Protein 4ZQU (pdb70)

Organism: Yersinia pseudotuberculosis serotype O:3 (strain YPIII) (NCBI:txid502800)

B-factor: mean 41.02, std 11.74, range [19.2, 90.85]

CATH classification: 3.40.1350.110

Nearest PDB structures (foldseek):
  4zqu-assembly1_A  TM=1.008E+00  e=2.553E-27  Yersinia pseudotuberculosis YPIII
  4g6u-assembly3_A  TM=9.265E-01  e=1.311E-17  Escherichia coli O157:H7
  2ymb-assembly2_C  TM=8.068E-01  e=1.916E-01  Homo sapiens
  6vga-assembly1_A  TM=4.519E-01  e=5.142E-02  synthetic construct
  7ji4-assembly1_A  TM=6.111E-01  e=1.916E-01  Staphylococcus aureus subsp. aureus MRSA252

Sequence (298 aa):
MPWEDYVGKTLPVGSRLPPNFKTYDYFDRATGAVVSAKSLDTQTMAKLSNPNQVYSSIKKNIDVTAKFEKASLSGVTVNSSMITSKEVRLAVPVNTTKAQWTEINRAIEYGKNQGVKVTVTQVKDIVKSAWASSVKMNTDFICVDTYSGYRSNQLDPLGVQHLSSPDVSDLDLGEMVKDALSHSRFVLPAPRTDIWIHPEVTFDLDLYDSRRTVERYDEWVKKLMVHYGYKTKRALFKDMKSCDICCNHDAITISPTRHEKLEVWGGTGLKGSDNVILSVDSSPTEIGAGLRLALSRCK

Solvent-accessible surface area: 13926 Å² total; per-residue (Å²): 161,90,32,60,54,110,0,21,83,88,45,39,93,15,3,62,4,3,84,134,1,80,14,1,22,8,0,18,6,8,43,0,29,2,9,2,18,37,60,8,82,62,141,57,0,57,71,35,81,91,117,78,61,0,38,51,25,0,74,153,28,0,45,57,1,29,88,8,56,10,0,3,10,19,10,0,2,0,39,48,98,21,20,86,57,40,34,0,32,0,2,0,9,116,61,14,72,182,73,12,67,77,9,0,81,105,0,40,88,55,0,121,116,79,55,1,130,11,48,39,46,135,66,130,134,35,55,106,14,22,10,1,4,0,13,44,10,107,76,0,0,0,0,8,2,10,0,0,8,28,0,8,2,20,6,70,124,20,40,77,50,62,21,67,43,119,23,59,45,86,75,0,0,86,24,0,89,56,0,11,84,78,21,53,8,0,1,9,26,92,36,137,107,54,159,47,22,115,94,13,73,84,32,95,69,2,2,53,25,180,130,5,42,110,34,18,68,74,24,4,103,139,3,36,113,117,64,62,34,103,59,99,164,34,0,1,131,86,4,22,0,0,17,2,40,27,43,138,104,16,0,42,0,14,1,1,107,48,72,146,70,46,24,5,0,6,13,39,88,113,36,92,19,42,7,115,35,72,56,128,11,46,41,63,97,0,0,42,5,0,76,79,0,17,88,97,32,72

Structure (mmCIF, N/CA/C/O backbone):
data_4ZQU
#
_entry.id   4ZQU
#
_cell.length_a   63.510
_cell.length_b   68.310
_cell.length_c   71.419
_cell.angle_alpha   90.00
_cell.angle_beta   92.18
_cell.angle_gamma   90.00
#
_symmetry.space_group_name_H-M   'C 1 2 1'
#
loop_
_entity.id
_entity.type
_entity.pdbx_description
1 polymer 'CdiA-CT toxin, Conserved domain protein'
2 polymer 'CdiI toxin'
3 non-polymer 'CHLORIDE ION'
4 water water
#
loop_
_atom_site.group_PDB
_atom_site.id
_atom_site.type_symbol
_atom_site.label_atom_id
_atom_site.label_alt_id
_atom_site.label_comp_id
_atom_site.label_asym_id
_atom_site.labe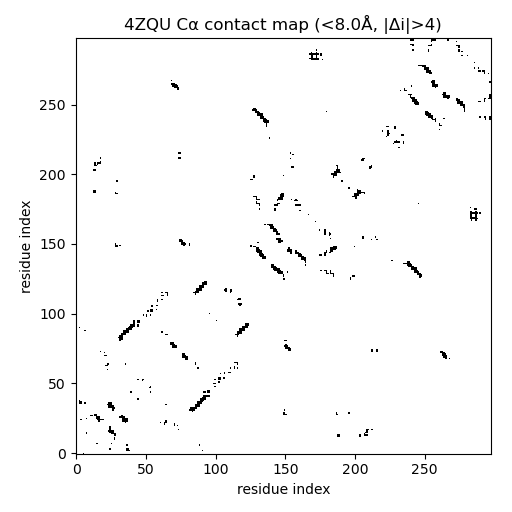l_entity_id
_atom_site.label_seq_id
_atom_site.pdbx_PDB_ins_code
_atom_site.Cartn_x
_atom_site.Cartn_y
_atom_site.Cartn_z
_atom_site.occupancy
_atom_site.B_iso_or_equiv
_atom_site.auth_seq_id
_atom_site.auth_comp_id
_atom_site.auth_asym_id
_atom_site.auth_atom_id
_atom_site.pdbx_PDB_model_num
ATOM 1 N N . MET A 1 1 ? -1.024 8.751 12.869 1.00 48.40 174 MET A N 1
ATOM 2 C CA . MET A 1 1 ? -1.505 9.751 13.814 1.00 47.61 174 MET A CA 1
ATOM 3 C C . MET A 1 1 ? -2.967 9.476 14.144 1.00 44.67 174 MET A C 1
ATOM 4 O O . MET A 1 1 ? -3.648 8.788 13.383 1.00 44.81 174 MET A O 1
ATOM 9 N N . PRO A 1 2 ? -3.449 9.991 15.291 1.00 42.17 175 PRO A N 1
ATOM 10 C CA . PRO A 1 2 ? -4.859 9.805 15.651 1.00 40.84 175 PRO A CA 1
ATOM 11 C C . PRO A 1 2 ? -5.799 10.306 14.557 1.00 37.36 175 PRO A C 1
ATOM 12 O O . PRO A 1 2 ? -5.456 11.245 13.838 1.00 37.30 175 PRO A O 1
ATOM 16 N N . TRP A 1 3 ? -6.960 9.672 14.429 1.00 35.13 176 TRP A N 1
ATOM 17 C CA . TRP A 1 3 ? -7.904 10.008 13.370 1.00 34.04 176 TRP A CA 1
ATOM 18 C C . TRP A 1 3 ? -8.316 11.474 13.419 1.00 33.17 176 TRP A C 1
ATOM 19 O O . TRP A 1 3 ? -8.383 12.138 12.387 1.00 31.67 176 TRP A O 1
ATOM 30 N N . GLU A 1 4 ? -8.575 11.974 14.623 1.00 36.27 177 GLU A N 1
ATOM 31 C CA . GLU A 1 4 ? -9.023 13.349 14.806 1.00 38.94 177 GLU A CA 1
ATOM 32 C C . GLU A 1 4 ? -7.980 14.338 14.297 1.00 35.75 177 GLU A C 1
ATOM 33 O O . GLU A 1 4 ? -8.322 15.371 13.724 1.00 35.25 177 GLU A O 1
ATOM 39 N N . ASP A 1 5 ? -6.709 14.008 14.498 1.00 34.87 178 ASP A N 1
ATOM 40 C CA . ASP A 1 5 ? -5.617 14.866 14.055 1.00 35.04 178 ASP A CA 1
ATOM 41 C C . ASP A 1 5 ? -5.406 14.762 12.550 1.00 32.42 178 ASP A C 1
ATOM 42 O O . ASP A 1 5 ? -5.099 15.754 11.885 1.00 31.72 178 ASP A O 1
ATOM 47 N N . TYR A 1 6 ? -5.574 13.554 12.023 1.00 32.75 179 TYR A N 1
ATOM 48 C CA . TYR A 1 6 ? -5.459 13.307 10.591 1.00 34.15 179 TYR A CA 1
ATOM 49 C C . TYR A 1 6 ? -6.505 14.097 9.808 1.00 35.15 179 TYR A C 1
ATOM 50 O O . TYR A 1 6 ? -6.227 14.617 8.725 1.00 36.06 179 TYR A O 1
ATOM 59 N N . VAL A 1 7 ? -7.710 14.178 10.362 1.00 34.40 180 VAL A N 1
ATOM 60 C CA . VAL A 1 7 ? -8.784 14.957 9.761 1.00 32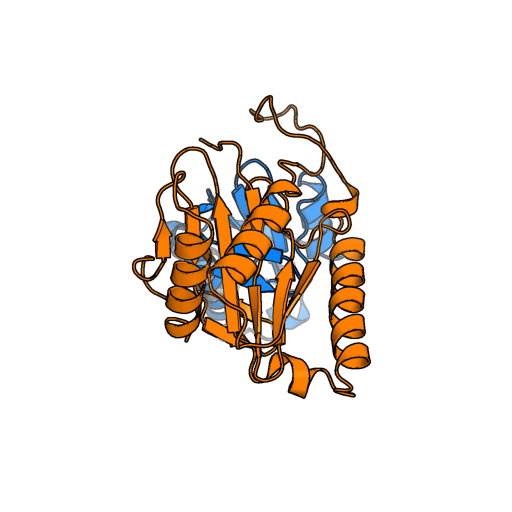.59 180 VAL A CA 1
ATOM 61 C C . VAL A 1 7 ? -8.375 16.426 9.643 1.00 32.34 180 VAL A C 1
ATOM 62 O O . VAL A 1 7 ? -8.725 17.104 8.679 1.00 32.73 180 VAL A O 1
ATOM 66 N N . GLY A 1 8 ? -7.607 16.906 10.614 1.00 33.68 181 GLY A N 1
ATOM 67 C CA . GLY A 1 8 ? -7.159 18.286 10.615 1.00 39.33 181 GLY A CA 1
ATOM 68 C C . GLY A 1 8 ? -6.134 18.637 9.553 1.00 42.96 181 GLY A C 1
ATOM 69 O O . GLY A 1 8 ? -5.968 19.807 9.209 1.00 44.33 181 GLY A O 1
ATOM 70 N N . LYS A 1 9 ? -5.446 17.625 9.033 1.00 44.34 182 LYS A N 1
ATOM 71 C CA . LYS A 1 9 ? -4.409 17.837 8.028 1.00 45.92 182 LYS A CA 1
ATOM 72 C C . LYS A 1 9 ? -4.988 18.346 6.709 1.00 47.59 182 LYS A C 1
ATOM 73 O O . LYS A 1 9 ? -4.311 19.044 5.955 1.00 49.17 182 LYS A O 1
ATOM 75 N N . THR A 1 10 ? -6.243 17.998 6.443 1.00 49.90 183 THR A N 1
ATOM 76 C CA . THR A 1 10 ? -6.908 18.371 5.197 1.00 55.87 183 THR A CA 1
ATOM 77 C C . THR A 1 10 ? -7.765 19.626 5.367 1.00 49.57 183 THR A C 1
ATOM 78 O O . THR A 1 10 ? -8.491 20.021 4.455 1.00 50.14 183 THR A O 1
ATOM 82 N N . LEU A 1 11 ? -7.669 20.250 6.536 1.00 47.21 184 LEU A N 1
ATOM 83 C CA . LEU A 1 11 ? -8.494 21.407 6.864 1.00 40.19 184 LEU A CA 1
ATOM 84 C C . LEU A 1 11 ? -7.642 22.641 7.161 1.00 37.47 184 LEU A C 1
ATOM 85 O O . LEU A 1 11 ? -6.499 22.513 7.604 1.00 36.82 184 LEU A O 1
ATOM 90 N N . PRO A 1 12 ? -8.197 23.843 6.910 1.00 34.66 185 PRO A N 1
ATOM 91 C CA . PRO A 1 12 ? -7.494 25.107 7.167 1.00 34.51 185 PRO A CA 1
ATOM 92 C C . PRO A 1 12 ? -7.065 25.257 8.627 1.00 34.88 185 PRO A C 1
ATOM 93 O O . PRO A 1 12 ? -7.711 24.695 9.512 1.00 35.52 185 PRO A O 1
ATOM 97 N N . VAL A 1 13 ? -5.989 26.000 8.872 1.00 34.57 186 VAL A N 1
ATOM 98 C CA . VAL A 1 13 ? -5.478 26.173 10.228 1.00 34.38 186 VAL A CA 1
ATOM 99 C C . VAL A 1 13 ? -6.458 26.962 11.088 1.00 32.88 186 VAL A C 1
ATOM 100 O O . VAL A 1 13 ? -7.184 27.824 10.591 1.00 33.31 186 VAL A O 1
ATOM 104 N N . GLY A 1 14 ? -6.480 26.649 12.380 1.00 31.55 187 GLY A N 1
ATOM 105 C CA . GLY A 1 14 ? -7.371 27.311 13.315 1.00 30.42 187 GLY A CA 1
ATOM 106 C C . GLY A 1 14 ? -8.757 26.698 13.349 1.00 29.55 187 GLY A C 1
ATOM 107 O O . GLY A 1 14 ? -9.646 27.202 14.034 1.00 30.79 187 GLY A O 1
ATOM 108 N N . SER A 1 15 ? -8.940 25.605 12.615 1.00 28.70 188 SER A N 1
ATOM 109 C CA . SER A 1 15 ? -10.241 24.951 12.526 1.00 30.15 188 SER A CA 1
ATOM 110 C C . SER A 1 15 ? -10.548 24.087 13.741 1.00 32.27 188 SER A C 1
ATOM 111 O O . SER A 1 15 ? -11.712 23.908 14.097 1.00 33.87 188 SER A O 1
ATOM 114 N N . ARG A 1 16 ? -9.507 23.551 14.370 1.00 33.73 189 ARG A N 1
ATOM 115 C CA . ARG A 1 16 ? -9.684 22.644 15.501 1.00 33.63 189 ARG A CA 1
ATOM 116 C C . ARG A 1 16 ? -10.376 23.303 16.687 1.00 32.71 189 ARG A C 1
ATOM 117 O O . ARG A 1 16 ? -9.900 24.301 17.231 1.00 25.60 189 ARG A O 1
ATOM 125 N N . LEU A 1 17 ? -11.507 22.726 17.078 1.00 32.90 190 LEU A N 1
ATOM 126 C CA . LEU A 1 17 ? -12.239 23.165 18.254 1.00 33.34 190 LEU A CA 1
ATOM 127 C C . LEU A 1 17 ? -11.648 22.534 19.507 1.00 37.94 190 LEU A C 1
ATOM 128 O O . LEU A 1 17 ? -11.059 21.454 19.437 1.00 39.02 190 LEU A O 1
ATOM 133 N N . PRO A 1 18 ? -11.796 23.208 20.660 1.00 42.17 191 PRO A N 1
ATOM 134 C CA . PRO A 1 18 ? -11.315 22.642 21.924 1.00 41.95 191 PRO A CA 1
ATOM 135 C C . PRO A 1 18 ? -12.013 21.321 22.226 1.00 43.10 191 PRO A C 1
ATOM 136 O O . PRO A 1 18 ? -13.164 21.145 21.824 1.00 45.35 191 PRO A O 1
ATOM 140 N N . PRO A 1 19 ? -11.321 20.403 22.918 1.00 41.92 192 PRO A N 1
ATOM 141 C CA . PRO A 1 19 ? -11.793 19.036 23.157 1.00 44.45 192 PRO A CA 1
ATOM 142 C C . PRO A 1 19 ? -13.232 18.953 23.660 1.00 48.70 192 PRO A C 1
ATOM 143 O O . PRO A 1 19 ? -13.689 19.827 24.400 1.00 48.76 192 PRO A O 1
ATOM 147 N N . ASN A 1 20 ? -13.930 17.907 23.227 1.00 51.81 193 ASN A N 1
ATOM 148 C CA . ASN A 1 20 ? -15.287 17.613 23.670 1.00 53.99 193 ASN A CA 1
ATOM 149 C C . ASN A 1 20 ? -16.281 18.737 23.382 1.00 55.85 193 ASN A C 1
ATOM 150 O O . ASN A 1 20 ? -17.204 18.976 24.164 1.00 56.72 193 ASN A O 1
ATOM 155 N N . PHE A 1 21 ? -16.098 19.421 22.257 1.00 49.18 194 PHE A N 1
ATOM 156 C CA . PHE A 1 21 ? -17.037 20.466 21.867 1.00 52.57 194 PHE A CA 1
ATOM 157 C C . PHE A 1 21 ? -18.275 19.829 21.248 1.00 56.85 194 PHE A C 1
ATOM 158 O O . PHE A 1 21 ? -18.468 19.884 20.029 1.00 59.06 194 PHE A O 1
ATOM 166 N N . LYS A 1 22 ? -19.113 19.242 22.099 1.00 58.02 195 LYS A N 1
ATOM 167 C CA . LYS A 1 22 ? -20.215 18.400 21.650 1.00 58.75 195 LYS A CA 1
ATOM 168 C C . LYS A 1 22 ? -19.677 17.312 20.726 1.00 56.90 195 LYS A C 1
ATOM 169 O O . LYS A 1 22 ? -18.837 16.499 21.120 1.00 55.77 195 LYS A O 1
ATOM 175 N N . THR A 1 23 ? -20.150 17.323 19.487 1.00 55.93 196 THR A N 1
ATOM 176 C CA . THR A 1 23 ? -19.740 16.339 18.499 1.00 54.48 196 THR A CA 1
ATOM 177 C C . THR A 1 23 ? -18.801 16.957 17.462 1.00 47.39 196 THR A C 1
ATOM 178 O O . THR A 1 23 ? -18.157 16.243 16.696 1.00 46.02 196 THR A O 1
ATOM 182 N N . TYR A 1 24 ? -18.718 18.284 17.451 1.00 42.12 197 TYR A N 1
ATOM 183 C CA . TYR A 1 24 ? -17.914 18.993 16.460 1.00 36.88 197 TYR A CA 1
ATOM 184 C C . TYR A 1 24 ? -16.446 19.062 16.865 1.00 34.65 197 TYR A C 1
ATOM 185 O O . TYR A 1 24 ? -16.112 19.531 17.954 1.00 35.46 197 TYR A O 1
ATOM 194 N N . ASP A 1 25 ? -15.574 18.596 15.978 1.00 31.64 198 ASP A N 1
ATOM 195 C CA . ASP A 1 25 ? -14.142 18.585 16.246 1.00 29.53 198 ASP A CA 1
ATOM 196 C C . ASP A 1 25 ? -13.441 19.708 15.492 1.00 28.19 198 ASP A C 1
ATOM 197 O O . ASP A 1 25 ? -12.475 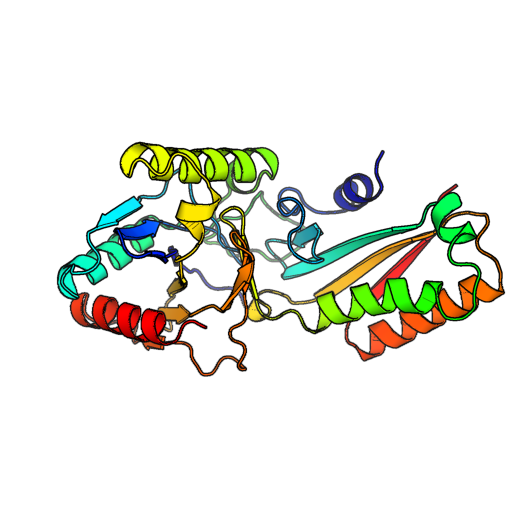20.290 15.982 1.00 27.66 198 ASP A O 1
ATOM 202 N N . TYR A 1 26 ? -13.942 20.014 14.300 1.00 28.62 199 TYR A N 1
ATOM 203 C CA . TYR A 1 26 ? -13.378 21.083 13.485 1.00 28.42 199 TYR A CA 1
ATOM 204 C C . TYR A 1 26 ? -14.439 22.071 13.030 1.00 28.57 199 TYR A C 1
ATOM 205 O O . TYR A 1 26 ? -15.599 21.712 12.832 1.00 30.16 199 TYR A O 1
ATOM 214 N N . PHE A 1 27 ? -14.026 23.321 12.860 1.00 25.97 200 PHE A N 1
ATOM 215 C CA . PHE A 1 27 ? -14.915 24.366 12.386 1.00 27.81 200 PHE A CA 1
ATOM 216 C C . PHE A 1 27 ? -14.161 25.296 11.451 1.00 30.22 200 PHE A C 1
ATOM 217 O O . PHE A 1 27 ? -13.224 25.972 11.871 1.00 32.55 200 PHE A O 1
ATOM 225 N N . ASP A 1 28 ? -14.552 25.315 10.181 1.00 30.54 201 ASP A N 1
ATOM 226 C CA . ASP A 1 28 ? -13.973 26.262 9.235 1.00 29.63 201 ASP A CA 1
ATOM 227 C C . ASP A 1 28 ? -14.429 27.659 9.632 1.00 26.93 201 ASP A C 1
ATOM 228 O O . ASP A 1 28 ? -15.582 28.026 9.426 1.00 28.55 201 ASP A O 1
ATOM 233 N N . ARG A 1 29 ? -13.515 28.434 10.205 1.00 26.71 202 ARG A N 1
ATOM 234 C CA . ARG A 1 29 ? -13.865 29.713 10.809 1.00 27.06 202 ARG A CA 1
ATOM 235 C C . ARG A 1 29 ? -14.323 30.743 9.786 1.00 27.34 202 ARG A C 1
ATOM 236 O O . ARG A 1 29 ? -14.885 31.774 10.152 1.00 29.66 202 ARG A O 1
ATOM 244 N N . ALA A 1 30 ? -14.089 30.465 8.508 1.00 26.46 203 ALA A N 1
ATOM 245 C CA . ALA A 1 30 ? -14.469 31.397 7.453 1.00 26.84 203 ALA A CA 1
ATOM 246 C C . ALA A 1 30 ? -15.732 30.963 6.703 1.00 28.33 203 ALA A C 1
ATOM 247 O O . ALA A 1 30 ? -16.612 31.784 6.444 1.00 29.85 203 ALA A O 1
ATOM 249 N N . THR A 1 31 ? -15.828 29.682 6.356 1.00 28.63 204 THR A N 1
ATOM 250 C CA . THR A 1 31 ? -16.949 29.206 5.544 1.00 28.50 204 THR A CA 1
ATOM 251 C C . THR A 1 31 ? -18.122 28.686 6.376 1.00 28.66 204 THR A C 1
ATOM 252 O O . THR A 1 31 ? -19.268 28.737 5.931 1.00 32.13 204 THR A O 1
ATOM 256 N N . GLY A 1 32 ? -17.842 28.178 7.570 1.00 25.02 205 GLY A N 1
ATOM 257 C CA . GLY A 1 32 ? -18.897 27.714 8.452 1.00 24.90 205 GLY A CA 1
ATOM 258 C C . GLY A 1 32 ? -19.164 26.226 8.357 1.00 25.20 205 GLY A C 1
ATOM 259 O O . GLY A 1 32 ? -20.134 25.721 8.920 1.00 25.80 205 GLY A O 1
ATOM 260 N N . ALA A 1 33 ? -18.302 25.522 7.633 1.00 25.63 206 ALA A N 1
ATOM 261 C CA . ALA A 1 33 ? -18.400 24.075 7.524 1.00 27.34 206 ALA A CA 1
ATOM 262 C C . ALA A 1 33 ? -17.924 23.415 8.811 1.00 29.54 206 ALA A C 1
ATOM 263 O O . ALA A 1 33 ? -16.791 23.635 9.236 1.00 29.42 206 ALA A O 1
ATOM 265 N N . VAL A 1 34 ? -18.783 22.617 9.440 1.00 32.42 207 VAL A N 1
ATOM 266 C CA . VAL A 1 34 ? -18.371 21.882 10.633 1.00 32.26 207 VAL A CA 1
ATOM 267 C C . VAL A 1 34 ? -18.047 20.434 10.289 1.00 32.75 207 VAL A C 1
ATOM 268 O O . VAL A 1 34 ? -18.665 19.836 9.408 1.00 34.39 207 VAL A O 1
ATOM 272 N N . VAL A 1 35 ? -17.062 19.881 10.985 1.00 31.60 208 VAL A N 1
ATOM 273 C CA . VAL A 1 35 ? -16.661 18.502 10.770 1.00 32.48 208 VAL A CA 1
ATOM 274 C C . VAL A 1 35 ? -16.611 17.741 12.087 1.00 32.16 208 VAL A C 1
ATOM 275 O O . VAL A 1 35 ? -16.006 18.197 13.058 1.00 30.40 208 VAL A O 1
ATOM 279 N N . SER A 1 36 ? -17.260 16.583 12.119 1.00 33.31 209 SER A N 1
ATOM 280 C CA . SER A 1 36 ? -17.159 15.687 13.262 1.00 32.38 209 SER A CA 1
ATOM 281 C C . SER A 1 36 ? -16.330 14.462 12.898 1.00 31.91 209 SER A C 1
ATOM 282 O O . SER A 1 36 ? -16.699 13.697 12.006 1.00 32.33 209 SER A O 1
ATOM 285 N N . ALA A 1 37 ? -15.207 14.288 13.590 1.00 29.67 210 ALA A N 1
ATOM 286 C CA . ALA A 1 37 ? -14.300 13.176 13.333 1.00 29.42 210 ALA A CA 1
ATOM 287 C C . ALA A 1 37 ? -14.628 11.985 14.221 1.00 33.02 210 ALA A C 1
ATOM 288 O O . ALA A 1 37 ? -14.322 11.985 15.413 1.00 37.24 210 ALA A O 1
ATOM 290 N N . LYS A 1 38 ? -15.253 10.972 13.632 1.00 32.83 211 LYS A N 1
ATOM 291 C CA . LYS A 1 38 ? -15.583 9.750 14.353 1.00 34.83 211 LYS A CA 1
ATOM 292 C C . LYS A 1 38 ? -14.730 8.596 13.842 1.00 33.66 211 LYS A C 1
ATOM 293 O O . LYS A 1 38 ? -14.484 8.480 12.643 1.00 33.66 211 LYS A O 1
ATOM 299 N N . SER A 1 39 ? -14.276 7.744 14.753 1.00 34.07 212 SER A N 1
ATOM 300 C CA . SER A 1 39 ? -13.427 6.621 14.377 1.00 34.49 212 SER A CA 1
ATOM 301 C C . SER A 1 39 ? -13.860 5.326 15.047 1.00 36.25 212 SER A C 1
ATOM 302 O O . SER A 1 39 ? -14.217 5.307 16.223 1.00 38.09 212 SER A O 1
ATOM 305 N N . LEU A 1 40 ? -13.824 4.242 14.285 1.00 39.14 213 LEU A N 1
ATOM 306 C CA . LEU A 1 40 ? -14.089 2.914 14.818 1.00 39.02 213 LEU A CA 1
ATOM 307 C C . LEU A 1 40 ? -12.874 2.029 14.600 1.00 39.54 213 LEU A C 1
ATOM 308 O O . LEU A 1 40 ? -12.491 1.779 13.462 1.00 38.95 213 LEU A O 1
ATOM 313 N N . ASP A 1 41 ? -12.252 1.567 15.680 1.00 41.71 214 ASP A N 1
ATOM 314 C CA . ASP A 1 41 ? -11.102 0.684 15.533 1.00 44.29 214 ASP A CA 1
ATOM 315 C C . ASP A 1 41 ? -11.557 -0.770 15.422 1.00 44.44 214 ASP A C 1
ATOM 316 O O . ASP A 1 41 ? -12.752 -1.062 15.499 1.00 41.21 214 ASP A O 1
ATOM 321 N N . THR A 1 42 ? -10.597 -1.671 15.236 1.00 46.53 215 THR A N 1
ATOM 322 C CA . THR A 1 42 ? -10.889 -3.082 15.003 1.00 48.40 215 THR A CA 1
ATOM 323 C C . THR A 1 42 ? -11.603 -3.728 16.186 1.00 49.23 215 THR A C 1
ATOM 324 O O . THR A 1 42 ? -12.476 -4.577 16.006 1.00 49.57 215 THR A O 1
ATOM 328 N N . GLN A 1 43 ? -11.229 -3.318 17.393 1.00 49.42 216 GLN A N 1
ATOM 329 C CA . GLN A 1 43 ? -11.802 -3.893 18.602 1.00 50.32 216 GLN A CA 1
ATOM 330 C C . GLN A 1 43 ? -13.247 -3.456 18.811 1.00 47.48 216 GLN A C 1
ATOM 331 O O . GLN A 1 43 ? -14.112 -4.279 19.117 1.00 46.47 216 GLN A O 1
ATOM 337 N N . THR A 1 44 ? -13.500 -2.160 18.645 1.00 45.28 217 THR A N 1
ATOM 338 C CA . THR A 1 44 ? -14.841 -1.608 18.813 1.00 43.01 217 THR A CA 1
ATOM 339 C C . THR A 1 44 ? -15.774 -2.098 17.707 1.00 40.36 217 THR A C 1
ATOM 340 O O . THR A 1 44 ? -16.957 -2.352 17.944 1.00 38.79 217 THR A O 1
ATOM 344 N N . MET A 1 45 ? -15.233 -2.233 16.500 1.00 39.51 218 MET A N 1
ATOM 345 C CA . MET A 1 45 ? -15.995 -2.758 15.373 1.00 39.40 218 MET A CA 1
ATOM 346 C C . MET A 1 45 ? -16.370 -4.216 15.619 1.00 40.40 218 MET A C 1
ATOM 347 O O . MET A 1 45 ? -17.464 -4.658 15.268 1.00 39.11 218 MET A O 1
ATOM 352 N N . ALA A 1 46 ? -15.454 -4.958 16.233 1.00 43.06 219 ALA A N 1
ATOM 353 C CA . ALA A 1 46 ? -15.710 -6.342 16.600 1.00 44.54 219 ALA A CA 1
ATOM 354 C C . ALA A 1 46 ? -16.725 -6.423 17.736 1.00 48.86 219 ALA A C 1
ATOM 355 O O . ALA A 1 46 ? -17.545 -7.341 17.782 1.00 52.82 219 ALA A O 1
ATOM 357 N N . LYS A 1 47 ? -16.665 -5.457 18.648 1.00 48.35 220 LYS A N 1
ATOM 358 C CA . LYS A 1 47 ? -17.543 -5.443 19.814 1.00 49.13 220 LYS A CA 1
ATOM 359 C C . LYS A 1 47 ? -18.998 -5.183 19.425 1.00 48.28 220 LYS A C 1
ATOM 360 O O . LYS A 1 47 ? -19.914 -5.802 19.968 1.00 49.76 220 LYS A O 1
ATOM 362 N N . LEU A 1 48 ? -19.204 -4.267 18.484 1.00 45.66 221 LEU A N 1
ATOM 363 C CA . LEU A 1 48 ? -20.543 -3.955 17.995 1.00 43.31 221 LEU A CA 1
ATOM 364 C C . LEU A 1 48 ? -20.972 -4.952 16.923 1.00 43.79 221 LEU A C 1
ATOM 365 O O . LEU A 1 48 ? -21.256 -4.576 15.786 1.00 41.82 221 LEU A O 1
ATOM 370 N N . SER A 1 49 ? -21.023 -6.225 17.302 1.00 46.37 222 SER A N 1
ATOM 371 C CA . SER A 1 49 ? -21.283 -7.303 16.356 1.00 46.98 222 SER A CA 1
ATOM 372 C C . SER A 1 49 ? -22.773 -7.532 16.139 1.00 46.33 222 SER A C 1
ATOM 373 O O . SER A 1 49 ? -23.188 -7.984 15.071 1.00 45.08 222 SER A O 1
ATOM 376 N N . ASN A 1 50 ? -23.572 -7.232 17.156 1.00 46.43 223 ASN A N 1
ATOM 377 C CA . ASN A 1 50 ? -25.014 -7.399 17.049 1.00 46.56 223 ASN A CA 1
ATOM 378 C C . ASN A 1 50 ? -25.589 -6.442 16.022 1.00 42.52 223 ASN A C 1
ATOM 379 O O . ASN A 1 50 ? -25.053 -5.354 15.824 1.00 42.47 223 ASN A O 1
ATOM 384 N N . PRO A 1 51 ? -26.670 -6.858 15.344 1.00 40.54 224 PRO A N 1
ATOM 385 C CA . PRO A 1 51 ? -27.344 -6.015 14.353 1.00 38.19 224 PRO A CA 1
ATOM 386 C C . PRO A 1 51 ? -27.749 -4.659 14.921 1.00 37.51 224 PRO A C 1
ATOM 387 O O . PRO A 1 51 ? -28.063 -4.566 16.109 1.00 40.49 224 PRO A O 1
ATOM 391 N N . ASN A 1 52 ? -27.702 -3.633 14.075 1.00 34.55 225 ASN A N 1
ATOM 392 C CA . ASN A 1 52 ? -28.098 -2.265 14.416 1.00 35.93 225 ASN A CA 1
ATOM 393 C C . ASN A 1 52 ? -27.153 -1.559 15.397 1.00 37.20 225 ASN A C 1
ATOM 394 O O . ASN A 1 52 ? -27.339 -0.381 15.688 1.00 36.91 225 ASN A O 1
ATOM 399 N N . GLN A 1 53 ? -26.141 -2.264 15.894 1.00 32.13 226 GLN A N 1
ATOM 400 C CA . GLN A 1 53 ? -25.219 -1.681 16.871 1.00 33.02 226 GLN A CA 1
ATOM 401 C C . GLN A 1 53 ? -24.292 -0.651 16.242 1.00 31.48 226 GLN A C 1
ATOM 402 O O . GLN A 1 53 ? -24.000 0.385 16.839 1.00 31.32 226 GLN A O 1
ATOM 408 N N . VAL A 1 54 ? -23.818 -0.951 15.040 1.00 30.26 227 VAL A N 1
ATOM 409 C CA . VAL A 1 54 ? -22.984 -0.020 14.299 1.00 30.93 227 VAL A CA 1
ATOM 410 C C . VAL A 1 54 ? -23.815 1.170 13.838 1.00 32.57 227 VAL A C 1
ATOM 411 O O . VAL A 1 54 ? -23.407 2.322 13.995 1.00 33.75 227 VAL A O 1
ATOM 415 N N . TYR A 1 55 ? -24.986 0.882 13.279 1.00 34.04 228 TYR A N 1
ATOM 416 C CA . TYR A 1 55 ? -25.907 1.922 12.829 1.00 34.93 228 TYR A CA 1
ATOM 417 C C . TYR A 1 55 ? -26.263 2.882 13.960 1.00 36.00 228 TYR A C 1
ATOM 418 O O . TYR A 1 55 ? -26.296 4.095 13.760 1.00 37.53 228 TYR A O 1
ATOM 427 N N . SER A 1 56 ? -26.521 2.334 15.145 1.00 35.85 229 SER A N 1
ATOM 428 C CA . SER A 1 56 ? -26.862 3.138 16.316 1.00 37.29 229 SER A CA 1
ATOM 429 C C . SER A 1 56 ? -25.762 4.123 16.685 1.00 36.98 229 SER A C 1
ATOM 430 O O . SER A 1 56 ? -26.020 5.312 16.854 1.00 40.44 229 SER A O 1
ATOM 433 N N . SER A 1 57 ? -24.540 3.617 16.816 1.00 36.11 230 SER A N 1
ATOM 434 C CA . SER A 1 57 ? -23.400 4.442 17.205 1.00 37.51 230 SER A CA 1
ATOM 435 C C . SER A 1 57 ? -23.233 5.643 16.285 1.00 38.65 230 SER A C 1
ATOM 436 O O . SER A 1 57 ? -22.997 6.761 16.743 1.00 40.71 230 SER A O 1
ATOM 439 N N . ILE A 1 58 ? -23.363 5.402 14.986 1.00 37.89 231 ILE A N 1
ATOM 440 C CA . ILE A 1 58 ? -23.227 6.459 13.991 1.00 35.78 231 ILE A CA 1
ATOM 441 C C . ILE A 1 58 ? -24.434 7.387 14.007 1.00 34.77 231 ILE A C 1
ATOM 442 O O . ILE A 1 58 ? -24.286 8.608 14.008 1.00 36.86 231 ILE A O 1
ATOM 447 N N . LYS A 1 59 ? -25.626 6.800 14.019 1.00 33.62 232 LYS A N 1
ATOM 448 C CA . LYS A 1 59 ? -26.860 7.570 14.094 1.00 34.13 232 LYS A CA 1
ATOM 449 C C . LYS A 1 59 ? -26.874 8.457 15.332 1.00 37.21 232 LYS A C 1
ATOM 450 O O . LYS A 1 59 ? -27.386 9.576 15.304 1.00 38.72 232 LYS A O 1
ATOM 456 N N . LYS A 1 60 ? -26.307 7.944 16.418 1.00 38.41 233 LYS A N 1
ATOM 457 C CA . LYS A 1 60 ? -26.228 8.687 17.664 1.00 42.16 233 LYS A CA 1
ATOM 458 C C . LYS A 1 60 ? -25.410 9.954 17.453 1.00 43.16 233 LYS A C 1
ATOM 459 O O . LYS A 1 60 ? -25.742 11.015 17.978 1.00 46.38 233 LYS A O 1
ATOM 465 N N . ASN A 1 61 ? -24.346 9.840 16.665 1.00 41.17 234 ASN A N 1
ATOM 466 C CA . ASN A 1 61 ? -23.520 10.993 16.340 1.00 40.95 234 ASN A CA 1
ATOM 467 C C . ASN A 1 61 ? -24.229 11.933 15.375 1.00 40.31 234 ASN A C 1
ATOM 468 O O . ASN A 1 61 ? -24.227 13.145 15.573 1.00 42.99 234 ASN A O 1
ATOM 473 N N . ILE A 1 62 ? -24.831 11.364 14.333 1.00 38.75 235 ILE A N 1
ATOM 474 C CA . ILE A 1 62 ? -25.542 12.137 13.316 1.00 37.43 235 ILE A CA 1
ATOM 475 C C . ILE A 1 62 ? -26.610 13.045 13.915 1.00 39.71 235 ILE A C 1
ATOM 476 O O . ILE A 1 62 ? -26.711 14.218 13.557 1.00 42.80 235 ILE A O 1
ATOM 481 N N . ASP A 1 63 ? -27.402 12.500 14.832 1.00 39.51 236 ASP A N 1
ATOM 482 C CA . ASP A 1 63 ? -28.480 13.259 15.455 1.00 41.06 236 ASP A CA 1
ATOM 483 C C . ASP A 1 63 ? -27.950 14.486 16.190 1.00 42.02 236 ASP A C 1
ATOM 484 O O . ASP A 1 63 ? -28.553 15.554 16.131 1.00 43.95 236 ASP A O 1
ATOM 489 N N . VAL A 1 64 ? -26.817 14.329 16.868 1.00 41.00 237 VAL A N 1
ATOM 490 C CA . VAL A 1 64 ? -26.216 15.422 17.625 1.00 41.40 237 VAL A CA 1
ATOM 491 C C . VAL A 1 64 ? -25.714 16.527 16.699 1.00 40.75 237 VAL A C 1
ATOM 492 O O . VAL A 1 64 ? -25.896 17.713 16.976 1.00 42.56 237 VAL A O 1
ATOM 496 N N . THR A 1 65 ? -25.084 16.131 15.599 1.00 37.76 238 THR A N 1
ATOM 497 C CA . THR A 1 65 ? -24.601 17.089 14.615 1.00 37.21 238 THR A CA 1
ATOM 498 C C . THR A 1 65 ? -25.762 17.872 14.016 1.00 36.85 238 THR A C 1
ATOM 499 O O . THR A 1 65 ? -25.666 19.079 13.801 1.00 37.56 238 THR A O 1
ATOM 503 N N . ALA A 1 66 ? -26.863 17.172 13.761 1.00 36.60 239 ALA A N 1
ATOM 504 C CA . ALA A 1 66 ? -28.014 17.750 13.072 1.00 37.62 239 ALA A CA 1
ATOM 505 C C . ALA A 1 66 ? -28.896 18.579 14.001 1.00 39.95 239 ALA A C 1
ATOM 506 O O . ALA A 1 66 ? -29.391 19.635 13.614 1.00 38.96 239 ALA A O 1
ATOM 508 N N . LYS A 1 67 ? -29.091 18.094 15.224 1.00 42.01 240 LYS A N 1
ATOM 509 C CA . LYS A 1 67 ? -29.938 18.777 16.198 1.00 44.48 240 LYS A CA 1
ATOM 510 C C . LYS A 1 67 ? -29.167 19.832 16.983 1.00 45.91 240 LYS A C 1
ATOM 511 O O . LYS A 1 67 ? -29.641 20.322 18.008 1.00 49.06 240 LYS A O 1
ATOM 513 N N . PHE A 1 68 ? -27.979 20.178 16.503 1.00 45.31 241 PHE A N 1
ATOM 514 C CA . PHE A 1 68 ? -27.153 21.175 17.167 1.00 45.52 241 PHE A CA 1
ATOM 515 C C . PHE A 1 68 ? -27.731 22.579 17.002 1.00 45.50 241 PHE A C 1
ATOM 516 O O . PHE A 1 68 ? -27.945 23.046 15.881 1.00 45.04 241 PHE A O 1
ATOM 524 N N . GLU A 1 69 ? -27.974 23.248 18.125 1.00 45.31 242 GLU A N 1
ATOM 525 C CA . GLU A 1 69 ? -28.457 24.624 18.112 1.00 45.16 242 GLU A CA 1
ATOM 526 C C . GLU A 1 69 ? -27.356 25.594 18.528 1.00 43.48 242 GLU A C 1
ATOM 527 O O . GLU A 1 69 ? -27.081 26.575 17.835 1.00 43.10 242 GLU A O 1
ATOM 533 N N . LYS A 1 70 ? -26.728 25.310 19.663 1.00 42.34 243 LYS A N 1
ATOM 534 C CA . LYS A 1 70 ? -25.703 26.185 20.214 1.00 40.02 243 LYS A CA 1
ATOM 535 C C . LYS A 1 70 ? -24.887 25.462 21.279 1.00 39.75 243 LYS A C 1
ATOM 536 O O . LYS A 1 70 ? -25.428 24.677 22.057 1.00 41.09 243 LYS A O 1
ATOM 542 N N . ALA A 1 71 ? -23.581 25.714 21.293 1.00 38.71 244 ALA A N 1
ATOM 543 C CA . ALA A 1 71 ? -22.702 25.197 22.338 1.00 37.48 244 ALA A CA 1
ATOM 544 C C . ALA A 1 71 ? -21.682 26.254 22.734 1.00 37.12 244 ALA A C 1
ATOM 545 O O . ALA A 1 71 ? -21.060 26.879 21.877 1.00 37.10 244 ALA A O 1
ATOM 547 N N . SER A 1 72 ? -21.522 26.453 24.037 1.00 37.57 245 SER A N 1
ATOM 548 C CA . SER A 1 72 ? -20.568 27.422 24.561 1.00 36.60 245 SER A CA 1
ATOM 549 C C . SER A 1 72 ? -19.774 26.798 25.699 1.00 37.39 245 SER A C 1
ATOM 550 O O . SER A 1 72 ? -20.319 26.517 26.768 1.00 37.75 245 SER A O 1
ATOM 553 N N . LEU A 1 73 ? -18.486 26.579 25.460 1.00 36.49 246 LEU A N 1
ATOM 554 C CA . LEU A 1 73 ? -17.638 25.889 26.423 1.00 36.12 246 LEU A CA 1
ATOM 555 C C . LEU A 1 73 ? -16.164 26.170 26.148 1.00 35.33 246 LEU A C 1
ATOM 556 O O . LEU A 1 73 ? -15.785 26.444 25.011 1.00 36.47 246 LEU A O 1
ATOM 561 N N . SER A 1 74 ? -15.345 26.102 27.197 1.00 35.20 247 SER A N 1
ATOM 562 C CA . SER A 1 74 ? -13.905 26.370 27.112 1.00 32.35 247 SER A CA 1
ATOM 563 C C . SER A 1 74 ? -13.602 27.757 26.552 1.00 29.92 247 SER A C 1
ATOM 564 O O . SER A 1 74 ? -12.556 27.967 25.940 1.00 29.32 247 SER A O 1
ATOM 567 N N . GLY A 1 75 ? -14.521 28.696 26.761 1.00 29.89 248 GLY A N 1
ATOM 568 C CA . GLY A 1 75 ? -14.347 30.061 26.295 1.00 26.40 248 GLY A CA 1
ATOM 569 C C . GLY A 1 75 ? -14.662 30.266 24.823 1.00 25.73 248 GLY A C 1
ATOM 570 O O . GLY A 1 75 ? -14.305 31.292 24.249 1.00 25.47 248 GLY A O 1
ATOM 571 N N . VAL A 1 76 ? -15.333 29.294 24.210 1.00 27.79 249 VAL A N 1
ATOM 572 C CA . VAL A 1 76 ? -15.686 29.371 22.792 1.00 28.39 249 VAL A CA 1
ATOM 573 C C . VAL A 1 76 ? -17.190 29.205 22.574 1.00 27.98 249 VAL A C 1
ATOM 574 O O . VAL A 1 76 ? -17.822 28.343 23.185 1.00 27.47 249 VAL A O 1
ATOM 578 N N . THR A 1 77 ? -17.755 30.030 21.694 1.00 28.29 250 THR A N 1
ATOM 579 C CA . THR A 1 77 ? -19.186 29.986 21.401 1.00 28.80 250 THR A CA 1
ATOM 580 C C . THR A 1 77 ? -19.463 29.689 19.926 1.00 28.19 250 THR A C 1
ATOM 581 O O . THR A 1 77 ? -18.927 30.352 19.037 1.00 27.36 250 THR A O 1
ATOM 585 N N . VAL A 1 78 ? -20.293 28.679 19.678 1.00 29.97 251 VAL A N 1
ATOM 586 C CA . VAL A 1 78 ? -20.725 28.325 18.328 1.00 32.87 251 VAL A CA 1
ATOM 587 C C . VAL A 1 78 ? -22.224 28.038 18.321 1.00 34.15 251 VAL A C 1
ATOM 588 O O . VAL A 1 78 ? -22.722 27.334 19.196 1.00 35.67 251 VAL A O 1
ATOM 592 N N . ASN A 1 79 ? -22.949 28.590 17.352 1.00 35.03 252 ASN A N 1
ATOM 593 C CA . ASN A 1 79 ? -24.349 28.218 17.177 1.00 38.78 252 ASN A CA 1
ATOM 594 C C . ASN A 1 79 ? -24.660 27.857 15.728 1.00 38.05 252 ASN A C 1
ATOM 595 O O . ASN A 1 79 ? -23.832 28.054 14.839 1.00 38.24 252 ASN A O 1
ATOM 600 N N . SER A 1 80 ? -25.860 27.334 15.503 1.00 36.77 253 SER A N 1
ATOM 601 C CA . SER A 1 80 ? -26.228 26.769 14.210 1.00 37.12 253 SER A CA 1
ATOM 602 C C . SER A 1 80 ? -26.319 27.811 13.098 1.00 38.73 253 SER A C 1
ATOM 603 O O . SER A 1 80 ? -26.239 27.471 11.918 1.00 39.26 253 SER A O 1
ATOM 606 N N . SER A 1 81 ? -26.488 29.075 13.474 1.00 40.11 254 SER A N 1
ATOM 607 C CA . SER A 1 81 ? -26.570 30.159 12.501 1.00 39.72 254 SER A CA 1
ATOM 608 C C . SER A 1 81 ? -25.234 30.363 11.793 1.00 39.59 254 SER A C 1
ATOM 609 O O . SER A 1 81 ? -25.182 30.889 10.681 1.00 40.30 254 SER A O 1
ATOM 612 N N . MET A 1 82 ? -24.158 29.939 12.450 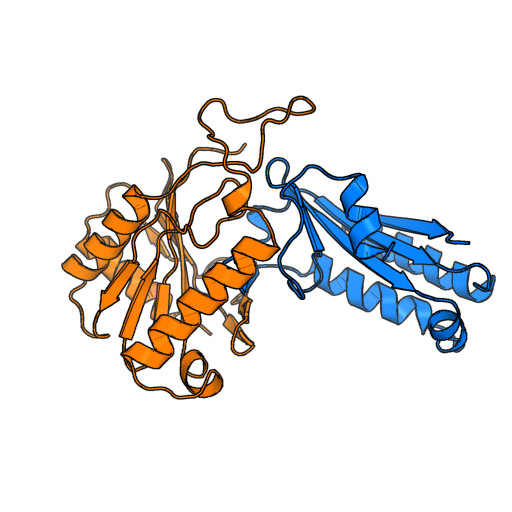1.00 39.12 255 MET A N 1
ATOM 613 C CA . MET A 1 82 ? -22.808 30.048 11.906 1.00 38.13 255 MET A CA 1
ATOM 614 C C . MET A 1 82 ? -22.501 28.909 10.943 1.00 37.34 255 MET A C 1
ATOM 615 O O . MET A 1 82 ? -21.671 29.043 10.047 1.00 37.41 255 MET A O 1
ATOM 620 N N . ILE A 1 83 ? -23.180 27.786 11.142 1.00 37.27 256 ILE A N 1
ATOM 621 C CA . ILE A 1 83 ? -22.890 26.558 10.415 1.00 34.94 256 ILE A CA 1
ATOM 622 C C . ILE A 1 83 ? -23.553 26.525 9.039 1.00 35.30 256 ILE A C 1
ATOM 623 O O . ILE A 1 83 ? -24.773 26.667 8.927 1.00 35.47 256 ILE A O 1
ATOM 628 N N . THR A 1 84 ? -22.748 26.334 7.996 1.00 34.15 257 THR A N 1
ATOM 629 C CA . THR A 1 84 ? -23.270 26.298 6.630 1.00 33.68 257 THR A CA 1
ATOM 630 C C . THR A 1 84 ? -23.344 24.877 6.086 1.00 33.15 257 THR A C 1
ATOM 631 O O . THR A 1 84 ? -24.133 24.589 5.187 1.00 35.43 257 THR A O 1
ATOM 635 N N . SER A 1 85 ? -22.515 23.990 6.624 1.00 31.56 258 SER A N 1
ATOM 636 C CA . SER A 1 85 ? -22.569 22.584 6.243 1.00 31.66 258 SER A CA 1
ATOM 637 C C . SER A 1 85 ? -22.085 21.703 7.386 1.00 31.73 258 SER A C 1
ATOM 638 O O . SER A 1 85 ? -21.280 22.130 8.214 1.00 31.04 258 SER A O 1
ATOM 641 N N . LYS A 1 86 ? -22.595 20.476 7.430 1.00 32.27 259 LYS A N 1
ATOM 642 C CA . LYS A 1 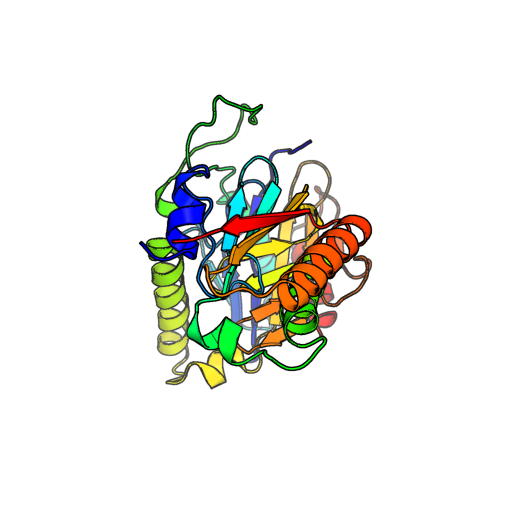86 ? -22.254 19.531 8.484 1.00 31.34 259 LYS A CA 1
ATOM 643 C C . LYS A 1 86 ? -21.740 18.231 7.882 1.00 31.17 259 LYS A C 1
ATOM 644 O O . LYS A 1 86 ? -22.305 17.720 6.916 1.00 32.51 259 LYS A O 1
ATOM 650 N N . GLU A 1 87 ? -20.665 17.700 8.451 1.00 29.16 260 GLU A N 1
ATOM 651 C CA . GLU A 1 87 ? -20.072 16.476 7.929 1.00 28.51 260 GLU A CA 1
ATOM 652 C C . GLU A 1 87 ? -19.500 15.587 9.021 1.00 26.96 260 GLU A C 1
ATOM 653 O O . GLU A 1 87 ? -18.861 16.065 9.957 1.00 27.01 260 GLU A O 1
ATOM 659 N N . VAL A 1 88 ? -19.731 14.286 8.893 1.00 26.28 261 VAL A N 1
ATOM 660 C CA . VAL A 1 88 ? -19.080 13.320 9.762 1.00 25.67 261 VAL A CA 1
ATOM 661 C C . VAL A 1 88 ? -18.007 12.565 8.985 1.00 26.08 261 VAL A C 1
ATOM 662 O O . VAL A 1 88 ? -18.300 11.899 7.992 1.00 26.25 261 VAL A O 1
ATOM 666 N N . ARG A 1 89 ? -16.763 12.693 9.436 1.00 25.84 262 ARG A N 1
ATOM 667 C CA . ARG A 1 89 ? -15.647 11.962 8.848 1.00 27.71 262 ARG A CA 1
ATOM 668 C C . ARG A 1 89 ? -15.429 10.660 9.610 1.00 26.91 262 ARG A C 1
ATOM 669 O O . ARG A 1 89 ? -14.895 10.661 10.722 1.00 23.73 262 ARG A O 1
ATOM 677 N N . LEU A 1 90 ? -15.848 9.554 9.002 1.00 27.67 263 LEU A N 1
ATOM 678 C CA . LEU A 1 90 ? -15.875 8.262 9.677 1.00 26.14 263 LEU A CA 1
ATOM 679 C C . LEU A 1 90 ? -14.743 7.340 9.244 1.00 23.04 263 LEU A C 1
ATOM 680 O O . LEU A 1 90 ? -14.583 7.048 8.060 1.00 23.74 263 LEU A O 1
ATOM 685 N N . ALA A 1 91 ? -13.964 6.877 10.216 1.00 22.91 264 ALA A N 1
ATOM 686 C CA . ALA A 1 91 ? -12.929 5.886 9.960 1.00 27.91 264 ALA A CA 1
ATOM 687 C C . ALA A 1 91 ? -13.429 4.495 10.341 1.00 31.28 264 ALA A C 1
ATOM 688 O O . ALA A 1 91 ? -13.939 4.293 11.442 1.00 31.97 264 ALA A O 1
ATOM 690 N N . VAL A 1 92 ? -13.296 3.543 9.421 1.00 33.84 265 VAL A N 1
ATOM 691 C CA . VAL A 1 92 ? -13.675 2.158 9.685 1.00 34.88 265 VAL A CA 1
ATOM 692 C C . VAL A 1 92 ? -12.522 1.207 9.348 1.00 35.29 265 VAL A C 1
ATOM 693 O O . VAL A 1 92 ? -11.779 1.435 8.393 1.00 34.33 265 VAL A O 1
ATOM 697 N N . PRO A 1 93 ? -12.364 0.139 10.146 1.00 36.71 266 PRO A N 1
ATOM 698 C CA . PRO A 1 93 ? -11.247 -0.798 9.997 1.00 39.11 266 PRO A CA 1
ATOM 699 C C . PRO A 1 93 ? -11.463 -1.840 8.904 1.00 43.74 266 PRO A C 1
ATOM 700 O O . PRO A 1 93 ? -12.497 -1.846 8.238 1.00 44.01 266 PRO A O 1
ATOM 704 N N . VAL A 1 94 ? -10.484 -2.722 8.739 1.00 48.67 267 VAL A N 1
ATOM 705 C CA . VAL A 1 94 ? -10.508 -3.724 7.681 1.00 50.35 267 VAL A CA 1
ATOM 706 C C . VAL A 1 94 ? -11.399 -4.915 8.021 1.00 51.14 267 VAL A C 1
ATOM 707 O O . VAL A 1 94 ? -11.896 -5.598 7.126 1.00 51.94 267 VAL A O 1
ATOM 711 N N . ASN A 1 95 ? -11.606 -5.158 9.313 1.00 51.38 268 ASN A N 1
ATOM 712 C CA . ASN A 1 95 ? -12.415 -6.293 9.750 1.00 53.05 268 ASN A CA 1
ATOM 713 C C . ASN A 1 95 ? -13.909 -5.978 9.749 1.00 50.89 268 ASN A C 1
ATOM 714 O O . ASN A 1 95 ? -14.708 -6.720 10.323 1.00 51.77 268 ASN A O 1
ATOM 719 N N . THR A 1 96 ? -14.278 -4.874 9.106 1.00 47.69 269 THR A N 1
ATOM 720 C CA . THR A 1 96 ? -15.679 -4.507 8.952 1.00 44.14 269 THR A CA 1
ATOM 721 C C . THR A 1 96 ? -16.380 -5.510 8.043 1.00 44.75 269 THR A C 1
ATOM 722 O O . THR A 1 96 ? -16.016 -5.663 6.877 1.00 45.15 269 THR A O 1
ATOM 726 N N . THR A 1 97 ? -17.379 -6.199 8.583 1.00 44.43 270 THR A N 1
ATOM 727 C CA . THR A 1 97 ? -18.080 -7.229 7.830 1.00 44.58 270 THR A CA 1
ATOM 728 C C . THR A 1 97 ? -19.102 -6.617 6.883 1.00 45.91 270 THR A C 1
ATOM 729 O O . THR A 1 97 ? -19.472 -5.451 7.021 1.00 44.14 270 THR A O 1
ATOM 733 N N . LYS A 1 98 ? -19.550 -7.417 5.921 1.00 38.85 271 LYS A N 1
ATOM 734 C CA . LYS A 1 98 ? -20.556 -6.993 4.955 1.00 38.78 271 LYS A CA 1
ATOM 735 C C . LYS A 1 98 ? -21.819 -6.533 5.665 1.00 37.51 271 LYS A C 1
ATOM 736 O O . LYS A 1 98 ? -22.425 -5.530 5.290 1.00 37.26 271 LYS A O 1
ATOM 742 N N . ALA A 1 99 ? -22.203 -7.273 6.701 1.00 37.29 272 ALA A N 1
ATOM 743 C CA . ALA A 1 99 ? -23.365 -6.927 7.509 1.00 38.42 272 ALA A CA 1
ATOM 744 C C . ALA A 1 99 ? -23.182 -5.571 8.181 1.00 37.41 272 ALA A C 1
ATOM 745 O O . ALA A 1 99 ? -24.146 -4.835 8.388 1.00 38.22 272 ALA A O 1
ATOM 747 N N . GLN A 1 100 ? -21.939 -5.247 8.517 1.00 35.58 273 GLN A N 1
ATOM 748 C CA . GLN A 1 100 ? -21.629 -3.981 9.165 1.00 33.30 273 GLN A CA 1
ATOM 749 C C . GLN A 1 100 ? -21.583 -2.836 8.157 1.00 30.78 273 GLN A C 1
ATOM 750 O O . GLN A 1 100 ? -21.986 -1.715 8.464 1.00 30.04 273 GLN A O 1
ATOM 756 N N . TRP A 1 101 ? -21.103 -3.123 6.952 1.00 30.14 274 TRP A N 1
ATOM 757 C CA . TRP A 1 101 ? -21.128 -2.144 5.871 1.00 30.50 274 TRP A CA 1
ATOM 758 C C . TRP A 1 101 ? -22.554 -1.763 5.504 1.00 31.31 274 TRP A C 1
ATOM 759 O O . TRP A 1 101 ? -22.810 -0.654 5.038 1.00 31.67 274 TRP A O 1
ATOM 770 N N . THR A 1 102 ? -23.476 -2.699 5.704 1.00 31.87 275 THR A N 1
ATOM 771 C CA . THR A 1 102 ? -24.889 -2.452 5.458 1.00 33.09 275 THR A CA 1
ATOM 772 C C . THR A 1 102 ? -25.423 -1.404 6.429 1.00 34.49 275 THR A C 1
ATOM 773 O O . THR A 1 102 ? -26.239 -0.559 6.057 1.00 36.07 275 THR A O 1
ATOM 777 N N . GLU A 1 103 ? -24.950 -1.459 7.672 1.00 34.44 276 GLU A N 1
ATOM 778 C CA . GLU A 1 103 ? -25.330 -0.477 8.683 1.00 34.47 276 GLU A CA 1
ATOM 779 C C . GLU A 1 103 ? -24.655 0.861 8.409 1.00 33.35 276 GLU A C 1
ATOM 780 O O . GLU A 1 103 ? -25.251 1.921 8.606 1.00 35.44 276 GLU A O 1
ATOM 786 N N . ILE A 1 104 ? -23.408 0.804 7.956 1.00 31.52 277 ILE A N 1
ATOM 787 C CA . ILE A 1 104 ? -22.646 2.007 7.646 1.00 28.39 277 ILE A CA 1
ATOM 788 C C . ILE A 1 104 ? -23.316 2.789 6.526 1.00 28.55 277 ILE A C 1
ATOM 789 O O . ILE A 1 104 ? -23.559 3.985 6.657 1.00 31.29 277 ILE A O 1
ATOM 794 N N . ASN A 1 105 ? -23.634 2.103 5.435 1.00 28.11 278 ASN A N 1
ATOM 795 C CA . ASN A 1 105 ? -24.276 2.748 4.299 1.00 30.84 278 ASN A CA 1
ATOM 796 C C . ASN A 1 105 ? -25.676 3.236 4.642 1.00 34.96 278 ASN A C 1
ATOM 797 O O . ASN A 1 105 ? -26.160 4.216 4.074 1.00 35.02 278 ASN A O 1
ATOM 802 N N . ARG A 1 106 ? -26.320 2.548 5.577 1.00 37.31 279 ARG A N 1
ATOM 803 C CA . ARG A 1 106 ? -27.644 2.942 6.041 1.00 40.41 279 ARG A CA 1
ATOM 804 C C . ARG A 1 106 ? -27.584 4.257 6.803 1.00 36.65 279 ARG A C 1
ATOM 805 O O . ARG A 1 106 ? -28.446 5.121 6.640 1.00 39.27 279 ARG A O 1
ATOM 813 N N . ALA A 1 107 ? -26.566 4.392 7.646 1.00 32.93 280 ALA A N 1
ATOM 814 C CA . ALA A 1 107 ? -26.354 5.611 8.411 1.00 33.15 280 ALA A CA 1
ATOM 815 C C . ALA A 1 107 ? -25.933 6.761 7.497 1.00 35.05 280 ALA A C 1
ATOM 816 O O . ALA A 1 107 ? -26.265 7.919 7.748 1.00 35.87 280 ALA A O 1
ATOM 818 N N . ILE A 1 108 ? -25.196 6.435 6.440 1.00 34.64 281 ILE A N 1
ATOM 819 C CA . ILE A 1 108 ? -24.802 7.423 5.443 1.00 33.25 281 ILE A CA 1
ATOM 820 C C . ILE A 1 108 ? -26.033 8.067 4.824 1.00 37.73 281 ILE A C 1
ATOM 821 O O . ILE A 1 108 ? -26.117 9.289 4.691 1.00 38.32 281 ILE A O 1
ATOM 826 N N . GLU A 1 109 ? -26.995 7.230 4.454 1.00 42.02 282 GLU A N 1
ATOM 827 C CA . GLU A 1 109 ? -28.204 7.709 3.802 1.00 46.84 282 GLU A CA 1
ATOM 828 C C . GLU A 1 109 ? -29.128 8.378 4.808 1.00 44.12 282 GLU A C 1
ATOM 829 O O . GLU A 1 109 ? -29.812 9.346 4.480 1.00 45.48 282 GLU A O 1
ATOM 835 N N . TYR A 1 110 ? -29.148 7.856 6.029 1.00 40.50 283 TYR A N 1
ATOM 836 C CA . TYR A 1 110 ? -29.897 8.491 7.104 1.00 41.52 283 TYR A CA 1
ATOM 837 C C . TYR A 1 110 ? -29.396 9.912 7.339 1.00 42.12 283 TYR A C 1
ATOM 838 O O . TYR A 1 110 ? -30.181 10.859 7.361 1.00 44.60 283 TYR A O 1
ATOM 847 N N . GLY A 1 111 ? -28.084 10.049 7.506 1.00 39.85 284 GLY A N 1
ATOM 848 C CA . GLY A 1 111 ? -27.468 11.343 7.729 1.00 38.88 284 GLY A CA 1
ATOM 849 C C . GLY A 1 111 ? -27.743 12.329 6.610 1.00 40.59 284 GLY A C 1
ATOM 850 O O . GLY A 1 111 ? -27.952 13.515 6.861 1.00 44.04 284 GLY A O 1
ATOM 851 N N . LYS A 1 112 ? -27.751 11.840 5.373 1.00 39.58 285 LYS A N 1
ATOM 852 C CA . LYS A 1 112 ? -27.908 12.705 4.206 1.00 40.76 285 LYS A CA 1
ATOM 853 C C . LYS A 1 112 ? -29.278 13.376 4.194 1.00 43.68 285 LYS A C 1
ATOM 854 O O . LYS A 1 112 ? -29.398 14.560 3.879 1.00 45.10 285 LYS A O 1
ATOM 860 N N . ASN A 1 113 ? -30.306 12.616 4.551 1.00 43.53 286 ASN A N 1
ATOM 861 C CA . ASN A 1 113 ? -31.650 13.160 4.666 1.00 47.16 286 ASN A CA 1
ATOM 862 C C . ASN A 1 113 ? -31.834 13.923 5.977 1.00 47.72 286 ASN A C 1
ATOM 863 O O . ASN A 1 113 ? -32.818 14.640 6.157 1.00 48.90 286 ASN A O 1
ATOM 868 N N . GLN A 1 114 ? -30.876 13.761 6.887 1.00 45.50 287 GLN A N 1
ATOM 869 C CA . GLN A 1 114 ? -30.823 14.559 8.109 1.00 44.01 287 GLN A CA 1
ATOM 870 C C . GLN A 1 114 ? -29.972 15.806 7.893 1.00 42.46 287 GLN A C 1
ATOM 871 O O . GLN A 1 114 ? -29.733 16.574 8.824 1.00 42.71 287 GLN A O 1
ATOM 877 N N . GLY A 1 115 ? -29.512 15.995 6.660 1.00 41.85 288 GLY A N 1
ATOM 878 C CA . GLY A 1 115 ? -28.728 17.163 6.300 1.00 43.66 288 GLY A CA 1
ATOM 879 C C . GLY A 1 115 ? -27.275 17.065 6.722 1.00 43.82 288 GLY A C 1
ATOM 880 O O . GLY A 1 115 ? -26.593 18.082 6.870 1.00 46.03 288 GLY A O 1
ATOM 881 N N . VAL A 1 116 ? -26.799 15.838 6.912 1.00 41.51 289 VAL A N 1
ATOM 882 C CA . VAL A 1 116 ? -25.430 15.602 7.360 1.00 37.81 289 VAL A CA 1
ATOM 883 C C . VAL A 1 116 ? -24.678 14.686 6.398 1.00 35.83 289 VAL A C 1
ATOM 884 O O . VAL A 1 116 ? -25.123 13.577 6.112 1.00 34.95 289 VAL A O 1
ATOM 888 N N . LYS A 1 117 ? -23.539 15.155 5.899 1.00 35.67 290 LYS A N 1
ATOM 889 C CA . LYS A 1 117 ? -22.726 14.346 5.001 1.00 34.29 290 LYS A CA 1
ATOM 890 C C . LYS A 1 117 ? -21.841 13.388 5.786 1.00 31.33 290 LYS A C 1
ATOM 891 O O . LYS A 1 117 ? -20.967 13.809 6.532 1.00 30.09 290 LYS A O 1
ATOM 897 N N . VAL A 1 118 ? -22.079 12.093 5.619 1.00 32.13 291 VAL A N 1
ATOM 898 C CA . VAL A 1 118 ? -21.262 11.081 6.274 1.00 29.39 291 VAL A CA 1
ATOM 899 C C . VAL A 1 118 ? -20.231 10.536 5.293 1.00 29.62 291 VAL A C 1
ATOM 900 O O . VAL A 1 118 ? -20.577 9.848 4.332 1.00 29.78 291 VAL A O 1
ATOM 904 N N . THR A 1 119 ? -18.965 10.860 5.542 1.00 29.47 292 THR A N 1
ATOM 905 C CA . THR A 1 119 ? -17.870 10.457 4.668 1.00 29.90 292 THR A CA 1
ATOM 906 C C . THR A 1 119 ? -17.041 9.351 5.308 1.00 29.98 292 THR A C 1
ATOM 907 O O . THR A 1 119 ? -16.462 9.540 6.377 1.00 30.63 292 THR A O 1
ATOM 911 N N . VAL A 1 120 ? -16.977 8.202 4.643 1.00 29.92 293 VAL A N 1
ATOM 912 C CA . VAL A 1 120 ? -16.328 7.024 5.208 1.00 28.14 293 VAL A CA 1
ATOM 913 C C . VAL A 1 120 ? -14.944 6.774 4.615 1.00 30.55 293 VAL A C 1
ATOM 914 O O . VAL A 1 120 ? -14.767 6.791 3.398 1.00 32.73 293 VAL A O 1
ATOM 918 N N . THR A 1 121 ? -13.969 6.541 5.490 1.00 31.13 294 THR A N 1
ATOM 919 C CA . THR A 1 121 ? -12.604 6.236 5.077 1.00 32.62 294 THR A CA 1
ATOM 920 C C . THR A 1 121 ? -12.152 4.893 5.643 1.00 34.99 294 THR A C 1
ATOM 921 O O . THR A 1 121 ? -12.240 4.665 6.848 1.00 33.35 294 THR A O 1
ATOM 925 N N . GLN A 1 122 ? -11.670 4.011 4.772 1.00 39.66 295 GLN A N 1
ATOM 926 C CA . GLN A 1 122 ? -11.156 2.710 5.199 1.00 42.76 295 GLN A CA 1
ATOM 927 C C . GLN A 1 122 ? -9.707 2.823 5.665 1.00 44.53 295 GLN A C 1
ATOM 928 O O . GLN A 1 122 ? -8.826 3.195 4.893 1.00 45.16 295 GLN A O 1
ATOM 934 N N . VAL A 1 123 ? -9.472 2.493 6.931 1.00 45.44 296 VAL A N 1
ATOM 935 C CA . VAL A 1 123 ? -8.148 2.604 7.536 1.00 47.24 296 VAL A CA 1
ATOM 936 C C . VAL A 1 123 ? -7.464 1.241 7.625 1.00 53.19 296 VAL A C 1
ATOM 937 O O . VAL A 1 123 ? -8.053 0.275 8.109 1.00 55.18 296 VAL A O 1
ATOM 941 N N . LYS A 1 124 ? -6.221 1.168 7.155 1.00 58.19 297 LYS A N 1
ATOM 942 C CA . LYS A 1 124 ? -5.456 -0.076 7.192 1.00 62.45 297 LYS A CA 1
ATOM 943 C C . LYS A 1 124 ? -4.929 -0.361 8.595 1.00 62.21 297 LYS A C 1
ATOM 944 O O . LYS A 1 124 ? -4.204 0.448 9.174 1.00 61.02 297 LYS A O 1
ATOM 946 N N . ASP B 2 3 ? -22.211 37.536 2.756 1.00 76.71 3 ASP B N 1
ATOM 947 C CA . ASP B 2 3 ? -22.986 36.897 3.813 1.00 75.18 3 ASP B CA 1
ATOM 948 C C . ASP B 2 3 ? -22.533 37.363 5.193 1.00 69.91 3 ASP B C 1
ATOM 949 O O . ASP B 2 3 ? -23.330 37.885 5.972 1.00 72.04 3 ASP B O 1
ATOM 951 N N . ILE B 2 4 ? -21.252 37.171 5.491 1.00 59.86 4 ILE B N 1
ATOM 952 C CA . ILE B 2 4 ? -20.698 37.584 6.777 1.00 50.91 4 ILE B CA 1
ATOM 953 C C . ILE B 2 4 ? -20.401 39.079 6.800 1.00 46.48 4 ILE B C 1
ATOM 954 O O . ILE B 2 4 ? -19.762 39.606 5.891 1.00 46.79 4 ILE B O 1
ATOM 959 N N . VAL B 2 5 ? -20.874 39.758 7.840 1.00 42.00 5 VAL B N 1
ATOM 960 C CA . VAL B 2 5 ? -20.572 41.171 8.035 1.00 37.97 5 VAL B CA 1
ATOM 961 C C . VAL B 2 5 ? -19.763 41.354 9.310 1.00 34.68 5 VAL B C 1
ATOM 962 O O . VAL B 2 5 ? -19.722 40.463 10.156 1.00 33.61 5 VAL B O 1
ATOM 966 N N . LYS B 2 6 ? -19.120 42.508 9.445 1.00 33.63 6 LYS B N 1
ATOM 967 C CA . LYS B 2 6 ? -18.307 42.785 10.621 1.00 31.88 6 LYS B CA 1
ATOM 968 C C . LYS B 2 6 ? -19.171 42.822 11.875 1.00 31.26 6 LYS B C 1
ATOM 969 O O . LYS B 2 6 ? -20.216 43.471 11.904 1.00 32.96 6 LYS B O 1
ATOM 975 N N . SER B 2 7 ? -18.727 42.113 12.908 1.00 32.08 7 SER B N 1
ATOM 976 C CA . SER B 2 7 ? -19.459 42.042 14.165 1.00 31.65 7 SER B CA 1
ATOM 977 C C . SER B 2 7 ? -18.525 42.192 15.357 1.00 31.23 7 SER B C 1
ATOM 978 O O . SER B 2 7 ? -17.304 42.113 15.221 1.00 30.43 7 SER B O 1
ATOM 981 N N . ALA B 2 8 ? -19.118 42.411 16.525 1.00 31.33 8 ALA B N 1
ATOM 982 C CA . ALA B 2 8 ? -18.382 42.461 17.780 1.00 28.14 8 ALA B CA 1
ATOM 983 C C . ALA B 2 8 ? -19.089 41.583 18.804 1.00 26.69 8 ALA B C 1
ATOM 984 O O . ALA B 2 8 ? -20.318 41.502 18.819 1.00 26.78 8 ALA B O 1
ATOM 986 N N . TRP B 2 9 ? -18.316 40.920 19.654 1.00 27.54 9 TRP B N 1
ATOM 987 C CA . TRP B 2 9 ? -18.890 39.963 20.589 1.00 25.84 9 TRP B CA 1
ATOM 988 C C . TRP B 2 9 ? -18.472 40.210 22.032 1.00 24.83 9 TRP B C 1
ATOM 989 O O . TRP B 2 9 ? -17.541 40.962 22.316 1.00 24.25 9 TRP B O 1
ATOM 1000 N N . ALA B 2 10 ? -19.186 39.556 22.936 1.00 26.19 10 ALA B N 1
ATOM 1001 C CA . ALA B 2 10 ? -18.870 39.574 24.351 1.00 28.29 10 ALA B CA 1
ATOM 1002 C C . ALA B 2 10 ? -19.599 38.406 24.993 1.00 29.95 10 ALA B C 1
ATOM 1003 O O . ALA B 2 10 ? -20.507 37.835 24.390 1.00 31.20 10 ALA B O 1
ATOM 1005 N N A SER B 2 11 ? -19.201 38.043 26.208 0.90 30.32 11 SER B N 1
ATOM 1006 N N B SER B 2 11 ? -19.205 38.045 26.207 0.10 30.47 11 SER B N 1
ATOM 1007 C CA A SER B 2 11 ? -19.854 36.946 26.912 0.90 30.50 11 SER B CA 1
ATOM 1008 C CA B SER B 2 11 ? -19.881 36.969 26.915 0.10 29.31 11 SER B CA 1
ATOM 1009 C C A SER B 2 11 ? -20.077 37.276 28.384 0.90 32.50 11 SER B C 1
ATOM 1010 C C B SER B 2 11 ? -20.093 37.307 28.380 0.10 32.46 11 SER B C 1
ATOM 1011 O O A SER B 2 11 ? -19.203 37.843 29.043 0.90 32.01 11 SER B O 1
ATOM 1012 O O B SER B 2 11 ? -19.236 37.908 29.027 0.10 32.16 11 SER B O 1
ATOM 1017 N N . VAL B 2 12 ? -21.251 36.913 28.893 1.00 32.48 12 VAL B N 1
ATOM 1018 C CA . VAL B 2 12 ? -21.620 37.207 30.269 1.00 33.95 12 VAL B CA 1
ATOM 1019 C C . VAL B 2 12 ? -21.834 35.938 31.088 1.00 35.43 12 VAL B C 1
ATOM 1020 O O . VAL B 2 12 ? -22.642 35.082 30.726 1.00 34.60 12 VAL B O 1
ATOM 1024 N N . LYS B 2 13 ? -21.101 35.828 32.193 1.00 36.34 13 LYS B N 1
ATOM 1025 C CA . LYS B 2 13 ? -21.270 34.729 33.138 1.00 36.43 13 LYS B CA 1
ATOM 1026 C C . LYS B 2 13 ? -21.730 35.275 34.486 1.00 39.53 13 LYS B C 1
ATOM 1027 O O . LYS B 2 13 ? -21.138 36.218 35.011 1.00 41.72 13 LYS B O 1
ATOM 1033 N N . MET B 2 14 ? -22.784 34.687 35.046 1.00 40.20 14 MET B N 1
ATOM 1034 C CA . MET B 2 14 ? -23.339 35.180 36.304 1.00 43.84 14 MET B CA 1
ATOM 1035 C C . MET B 2 14 ? -23.738 34.074 37.273 1.00 46.78 14 MET B C 1
ATOM 1036 O O . MET B 2 14 ? -24.580 33.233 36.961 1.00 46.05 14 MET B O 1
ATOM 1041 N N . ASN B 2 15 ? -23.133 34.086 38.456 1.00 49.68 15 ASN B N 1
ATOM 1042 C CA . ASN B 2 15 ? -23.641 33.296 39.566 1.00 52.60 15 ASN B CA 1
ATOM 1043 C C . ASN B 2 15 ? -24.141 34.201 40.691 1.00 55.74 15 ASN B C 1
ATOM 1044 O O . ASN B 2 15 ? -24.436 35.375 40.464 1.00 55.87 15 ASN B O 1
ATOM 1049 N N . THR B 2 16 ? -24.243 33.654 41.896 1.00 57.58 16 THR B N 1
ATOM 1050 C CA . THR B 2 16 ? -24.764 34.411 43.026 1.00 60.07 16 THR B CA 1
ATOM 1051 C C . THR B 2 16 ? -23.834 35.565 43.394 1.00 59.89 16 THR B C 1
ATOM 1052 O O . THR B 2 16 ? -24.284 36.647 43.777 1.00 60.47 16 THR B O 1
ATOM 1056 N N . ASP B 2 17 ? -22.536 35.335 43.242 1.00 59.63 17 ASP B N 1
ATOM 1057 C CA . ASP B 2 17 ? -21.529 36.236 43.788 1.00 60.49 17 ASP B CA 1
ATOM 1058 C C . ASP B 2 17 ? -21.110 37.368 42.853 1.00 57.16 17 ASP B C 1
ATOM 1059 O O . ASP B 2 17 ? -20.635 38.404 43.318 1.00 58.22 17 ASP B O 1
ATOM 1064 N N . PHE B 2 18 ? -21.275 37.183 41.545 1.00 53.07 18 PHE B N 1
ATOM 1065 C CA . PHE B 2 18 ? -20.823 38.201 40.599 1.00 51.15 18 PHE B CA 1
ATOM 1066 C C . PHE B 2 18 ? -21.474 38.145 39.222 1.00 46.83 18 PHE B C 1
ATOM 1067 O O . PHE B 2 18 ? -22.161 37.185 38.872 1.00 45.32 18 PHE B O 1
ATOM 1075 N N . ILE B 2 19 ? -21.238 39.203 38.452 1.00 44.96 19 ILE B N 1
ATOM 1076 C CA . ILE B 2 19 ? -21.553 39.245 37.031 1.00 43.04 19 ILE B CA 1
ATOM 1077 C C . ILE B 2 19 ? -20.268 39.521 36.255 1.00 41.61 19 ILE B C 1
ATOM 1078 O O . ILE B 2 19 ? -19.553 40.480 36.552 1.00 41.38 19 ILE B O 1
ATOM 1083 N N . CYS B 2 20 ? -19.973 38.682 35.267 1.00 39.54 20 CYS B N 1
ATOM 1084 C CA . CYS B 2 20 ? -18.701 38.764 34.557 1.00 37.46 20 CYS B CA 1
ATOM 1085 C C . CYS B 2 20 ? -18.879 38.977 33.059 1.00 35.00 20 CYS B C 1
ATOM 1086 O O . CYS B 2 20 ? -19.429 38.124 32.366 1.00 34.38 20 CYS B O 1
ATOM 1089 N N . VAL B 2 21 ? -18.393 40.112 32.562 1.00 34.20 21 VAL B N 1
ATOM 1090 C CA . VAL B 2 21 ? -18.465 40.419 31.137 1.00 31.58 21 VAL B CA 1
ATOM 1091 C C . VAL B 2 21 ? -17.079 40.396 30.497 1.00 31.74 21 VAL B C 1
ATOM 1092 O O . VAL B 2 21 ? -16.192 41.154 30.890 1.00 31.02 21 VAL B O 1
ATOM 1096 N N . ASP B 2 22 ? -16.904 39.519 29.511 1.00 32.07 22 ASP B N 1
ATOM 1097 C CA . ASP B 2 22 ? -15.636 39.387 28.796 1.00 33.06 22 ASP B CA 1
ATOM 1098 C C . ASP B 2 22 ? -15.781 39.719 27.319 1.00 31.64 22 ASP B C 1
ATOM 1099 O O . ASP B 2 22 ? -16.830 39.490 26.725 1.00 31.69 22 ASP B O 1
ATOM 1104 N N . THR B 2 23 ? -14.714 40.243 26.729 1.00 30.39 23 THR B N 1
ATOM 1105 C CA . THR B 2 23 ? -14.664 40.459 25.292 1.00 27.61 23 THR B CA 1
ATOM 1106 C C . THR B 2 23 ? -14.442 39.142 24.552 1.00 26.19 23 THR B C 1
ATOM 1107 O O . THR B 2 23 ? -13.522 38.390 24.870 1.00 27.59 23 THR B O 1
ATOM 1111 N N . TYR B 2 24 ? -15.302 38.860 23.579 1.00 24.94 24 TYR B N 1
ATOM 1112 C CA . TYR B 2 24 ? -15.099 37.742 22.666 1.00 24.23 24 TYR B CA 1
ATOM 1113 C C . TYR B 2 24 ? -14.775 38.278 21.283 1.00 25.22 24 TYR B C 1
ATOM 1114 O O . TYR B 2 24 ? -15.209 39.368 20.917 1.00 21.05 24 TYR B O 1
ATOM 1123 N N . SER B 2 25 ? -14.016 37.509 20.514 1.00 25.67 25 SER B N 1
ATOM 1124 C CA . SER B 2 25 ? -13.621 37.940 19.184 1.00 24.55 25 SER B CA 1
ATOM 1125 C C . SER B 2 25 ? -13.715 36.793 18.197 1.00 23.20 25 SER B C 1
ATOM 1126 O O . SER B 2 25 ? -13.636 35.629 18.580 1.00 24.15 25 SER B O 1
ATOM 1129 N N . GLY B 2 26 ? -13.887 37.122 16.924 1.00 23.01 26 GLY B N 1
ATOM 1130 C CA . GLY B 2 26 ? -13.918 36.101 15.899 1.00 23.27 26 GLY B CA 1
ATOM 1131 C C . GLY B 2 26 ? -14.437 36.566 14.557 1.00 24.79 26 GLY B C 1
ATOM 1132 O O . GLY B 2 26 ? -14.165 37.679 14.113 1.00 28.22 26 GLY B O 1
ATOM 1133 N N . TYR B 2 27 ? -15.201 35.691 13.917 1.00 23.41 27 TYR B N 1
ATOM 1134 C CA . TYR B 2 27 ? -15.658 35.889 12.554 1.00 21.65 27 TYR B CA 1
ATOM 1135 C C . TYR B 2 27 ? -17.023 35.243 12.423 1.00 28.88 27 TYR B C 1
ATOM 1136 O O . TYR B 2 27 ? -18.041 35.920 12.297 1.00 29.17 27 TYR B O 1
ATOM 1145 N N . ARG B 2 28 ? -17.031 33.916 12.459 1.00 31.44 28 ARG B N 1
ATOM 1146 C CA . ARG B 2 28 ? -18.267 33.164 12.600 1.00 31.82 28 ARG B CA 1
ATOM 1147 C C . ARG B 2 28 ? -18.406 32.754 14.061 1.00 32.66 28 ARG B C 1
ATOM 1148 O O . ARG B 2 28 ? -19.288 33.242 14.770 1.00 34.17 28 ARG B O 1
ATOM 1156 N N . SER B 2 29 ? -17.522 31.872 14.513 1.00 30.25 29 SER B N 1
ATOM 1157 C CA . SER B 2 29 ? -17.416 31.578 15.936 1.00 27.59 29 SER B CA 1
ATOM 1158 C C . SER B 2 29 ? -16.800 32.774 16.653 1.00 27.30 29 SER B C 1
ATOM 1159 O O . SER B 2 29 ? -16.097 33.579 16.042 1.00 27.42 29 SER B O 1
ATOM 1162 N N . ASN B 2 30 ? -17.074 32.896 17.945 1.00 27.30 30 ASN B N 1
ATOM 1163 C CA . ASN B 2 30 ? -16.447 33.930 18.758 1.00 28.50 30 ASN B CA 1
ATOM 1164 C C . ASN B 2 30 ? -15.987 33.346 20.085 1.00 28.85 30 ASN B C 1
ATOM 1165 O O . ASN B 2 30 ? -16.653 32.484 20.657 1.00 29.34 30 ASN B O 1
ATOM 1170 N N . GLN B 2 31 ? -14.841 33.805 20.572 1.00 29.03 31 GLN B N 1
ATOM 1171 C CA . GLN B 2 31 ? -14.244 33.197 21.751 1.00 28.34 31 GLN B CA 1
ATOM 1172 C C . GLN B 2 31 ? -13.479 34.192 22.613 1.00 29.50 31 GLN B C 1
ATOM 1173 O O . GLN B 2 31 ? -13.132 35.284 22.161 1.00 31.54 31 GLN B O 1
ATOM 1179 N N . LEU B 2 32 ? -13.219 33.789 23.855 1.00 27.22 32 LEU B N 1
ATOM 1180 C CA . LEU B 2 32 ? -12.482 34.600 24.818 1.00 26.50 32 LEU B CA 1
ATOM 1181 C C . LEU B 2 32 ? -11.210 35.182 24.216 1.00 26.06 32 LEU B C 1
ATOM 1182 O O . LEU B 2 32 ? -10.304 34.448 23.816 1.00 29.15 32 LEU B O 1
ATOM 1187 N N . ASP B 2 33 ? -11.166 36.507 24.141 1.00 23.77 33 ASP B N 1
ATOM 1188 C CA . ASP B 2 33 ? -10.032 37.224 23.571 1.00 26.00 33 ASP B CA 1
ATOM 1189 C C . ASP B 2 33 ? -9.038 37.615 24.663 1.00 28.81 33 ASP B C 1
ATOM 1190 O O . ASP B 2 33 ? -9.357 38.427 25.529 1.00 30.32 33 ASP B O 1
ATOM 1195 N N . PRO B 2 34 ? -7.822 37.043 24.622 1.00 30.40 34 PRO B N 1
ATOM 1196 C CA . PRO B 2 34 ? -6.785 37.381 25.605 1.00 30.55 34 PRO B CA 1
ATOM 1197 C C . PRO B 2 34 ? -6.346 38.842 25.524 1.00 31.23 34 PRO B C 1
ATOM 1198 O O . PRO B 2 34 ? -5.708 39.339 26.447 1.00 31.08 34 PRO B O 1
ATOM 1202 N N . LEU B 2 35 ? -6.687 39.517 24.431 1.00 31.92 35 LEU B N 1
ATOM 1203 C CA . LEU B 2 35 ? -6.363 40.929 24.271 1.00 30.52 35 LEU B CA 1
ATOM 1204 C C . LEU B 2 35 ? -7.569 41.800 24.602 1.00 31.82 35 LEU B C 1
ATOM 1205 O O . LEU B 2 35 ? -7.474 43.028 24.626 1.00 34.22 35 LEU B O 1
ATOM 1210 N N . GLY B 2 36 ? -8.704 41.154 24.854 1.00 29.04 36 GLY B N 1
ATOM 1211 C CA . GLY B 2 36 ? -9.928 41.856 25.190 1.00 28.88 36 GLY B CA 1
ATOM 1212 C C . GLY B 2 36 ? -9.950 42.281 26.645 1.00 32.15 36 GLY B C 1
ATOM 1213 O O . GLY B 2 36 ? -8.973 42.082 27.368 1.00 32.72 36 GLY B O 1
ATOM 1214 N N . VAL B 2 37 ? -11.064 42.864 27.079 1.00 32.79 37 VAL B N 1
ATOM 1215 C CA . VAL B 2 37 ? -11.182 43.338 28.454 1.00 34.05 37 VAL B CA 1
ATOM 1216 C C . VAL B 2 37 ? -12.236 42.567 29.244 1.00 35.95 37 VAL B C 1
ATOM 1217 O O . VAL B 2 37 ? -13.165 41.987 28.674 1.00 37.49 37 VAL B O 1
ATOM 1221 N N . GLN B 2 38 ? -12.077 42.565 30.564 1.00 43.24 38 GLN B N 1
ATOM 1222 C CA . GLN B 2 38 ? -13.026 41.913 31.454 1.00 35.90 38 GLN B CA 1
ATOM 1223 C C . GLN B 2 38 ? -13.578 42.895 32.477 1.00 46.89 38 GLN B C 1
ATOM 1224 O O . GLN B 2 38 ? -12.834 43.686 33.057 1.00 48.84 38 GLN B O 1
ATOM 1230 N N . HIS B 2 39 ? -14.889 42.843 32.694 1.00 47.31 39 HIS B N 1
ATOM 1231 C CA . HIS B 2 39 ? -15.524 43.666 33.714 1.00 47.25 39 HIS B CA 1
ATOM 1232 C C . HIS B 2 39 ? -16.247 42.795 34.734 1.00 50.10 39 HIS B C 1
ATOM 1233 O O . HIS B 2 39 ? -17.224 42.120 34.409 1.00 46.91 39 HIS B O 1
ATOM 1240 N N . LEU B 2 40 ? -15.746 42.804 35.966 1.00 55.57 40 LEU B N 1
ATOM 1241 C CA . LEU B 2 40 ? -16.390 42.102 37.070 1.00 56.58 40 LEU B CA 1
ATOM 1242 C C . LEU B 2 40 ? -17.261 43.064 37.865 1.00 59.74 40 LEU B C 1
ATOM 1243 O O . LEU B 2 40 ? -16.912 44.233 38.033 1.00 62.27 40 LEU B O 1
ATOM 1248 N N . SER B 2 41 ? -18.393 42.570 38.354 1.00 60.42 41 SER B N 1
ATOM 1249 C CA . SER B 2 41 ? -19.319 43.404 39.110 1.00 64.72 41 SER B CA 1
ATOM 1250 C C . SER B 2 41 ? -20.167 42.585 40.078 1.00 65.21 41 SER B C 1
ATOM 1251 O O . SER B 2 41 ? -20.294 41.370 39.931 1.00 64.82 41 SER B O 1
ATOM 1254 N N . SER B 2 42 ? -20.737 43.257 41.074 1.00 66.18 42 SER B N 1
ATOM 1255 C CA . SER B 2 42 ? -21.693 42.621 41.969 1.00 66.42 42 SER B CA 1
ATOM 1256 C C . SER B 2 42 ? -23.031 42.549 41.252 1.00 65.00 42 SER B C 1
ATOM 1257 O O . SER B 2 42 ? -23.381 43.461 40.502 1.00 64.87 42 SER B O 1
ATOM 1260 N N . PRO B 2 43 ? -23.789 41.466 41.478 1.00 63.92 43 PRO B N 1
ATOM 1261 C CA . PRO B 2 43 ? -25.047 41.194 40.771 1.00 60.56 43 PRO B CA 1
ATOM 1262 C C . PRO B 2 43 ? -26.106 42.299 40.867 1.00 60.54 43 PRO B C 1
ATOM 1263 O O . PRO B 2 43 ? -27.194 42.119 40.322 1.00 59.12 43 PRO B O 1
ATOM 1267 N N . ASP B 2 44 ? -25.801 43.413 41.528 1.00 61.97 44 ASP B N 1
ATOM 1268 C CA . ASP B 2 44 ? -26.757 44.510 41.650 1.00 63.63 44 ASP B CA 1
ATOM 1269 C C . ASP B 2 44 ? -26.261 45.786 40.968 1.00 62.38 44 ASP B C 1
ATOM 1270 O O . ASP B 2 44 ? -26.661 46.888 41.336 1.00 63.53 44 ASP B O 1
ATOM 1275 N N . VAL B 2 45 ? -25.392 45.627 39.974 1.00 60.90 45 VAL B N 1
ATOM 1276 C CA . VAL B 2 45 ? -24.879 46.752 39.192 1.00 60.49 45 VAL B CA 1
ATOM 1277 C C . VAL B 2 45 ? -26.025 47.435 38.436 1.00 57.73 45 VAL B C 1
ATOM 1278 O O . VAL B 2 45 ? -26.939 46.764 37.954 1.00 56.61 45 VAL B O 1
ATOM 1282 N N . SER B 2 46 ? -25.990 48.763 38.350 1.00 56.80 46 SER B N 1
ATOM 1283 C CA . SER B 2 46 ? -27.003 49.514 37.606 1.00 54.97 46 SER B CA 1
ATOM 1284 C C . SER B 2 46 ? -26.994 49.151 36.122 1.00 53.61 46 SER B C 1
ATOM 1285 O O . SER B 2 46 ? -25.958 48.773 35.576 1.00 54.21 46 SER B O 1
ATOM 1288 N N . ASP B 2 47 ? -28.149 49.272 35.474 1.00 51.82 47 ASP B N 1
ATOM 1289 C CA . ASP B 2 47 ? -28.268 48.959 34.051 1.00 48.34 47 ASP B CA 1
ATOM 1290 C C . ASP B 2 47 ? -27.413 49.888 33.198 1.00 46.77 47 ASP B C 1
ATOM 1291 O O . ASP B 2 47 ? -27.028 49.539 32.084 1.00 45.93 47 ASP B O 1
ATOM 1296 N N . LEU B 2 48 ? -27.123 51.072 33.724 1.00 49.01 48 LEU B N 1
ATOM 1297 C CA . LEU B 2 48 ? -26.262 52.024 33.034 1.00 50.72 48 LEU B CA 1
ATOM 1298 C C . LEU B 2 48 ? -24.832 51.502 33.010 1.00 50.80 48 LEU B C 1
ATOM 1299 O O . LEU B 2 48 ? -24.231 51.368 31.944 1.00 50.71 48 LEU B O 1
ATOM 1304 N N . ASP B 2 49 ? -24.293 51.219 34.194 1.00 51.89 49 ASP B N 1
ATOM 1305 C CA . ASP B 2 49 ? -22.920 50.741 34.329 1.00 50.28 49 ASP B CA 1
ATOM 1306 C C . ASP B 2 49 ? -22.732 49.390 33.661 1.00 48.17 49 ASP B C 1
ATOM 1307 O O . ASP B 2 49 ? -21.789 49.192 32.896 1.00 48.97 49 ASP B O 1
ATOM 1312 N N . LEU B 2 50 ? -23.635 48.463 33.963 1.00 47.18 50 LEU B N 1
ATOM 1313 C CA . LEU B 2 50 ? -23.622 47.140 33.353 1.00 46.29 50 LEU B CA 1
ATOM 1314 C C . LEU B 2 50 ? -23.650 47.233 31.831 1.00 44.29 50 LEU B C 1
ATOM 1315 O O . LEU B 2 50 ? -23.001 46.452 31.140 1.00 43.73 50 LEU B O 1
ATOM 1320 N N . GLY B 2 51 ? -24.402 48.201 31.320 1.00 44.24 51 GLY B N 1
ATOM 1321 C CA . GLY B 2 51 ? -24.519 48.404 29.889 1.00 42.34 51 GLY B CA 1
ATOM 1322 C C . GLY B 2 51 ? -23.278 49.026 29.284 1.00 41.17 51 GLY B C 1
ATOM 1323 O O . GLY B 2 51 ? -22.931 48.749 28.137 1.00 40.50 51 GLY B O 1
ATOM 1324 N N . GLU B 2 52 ? -22.610 49.880 30.051 1.00 43.28 52 GLU B N 1
ATOM 1325 C CA . GLU B 2 52 ? -21.356 50.467 29.600 1.00 46.08 52 GLU B CA 1
ATOM 1326 C C . GLU B 2 52 ? -20.240 49.435 29.696 1.00 45.45 52 GLU B C 1
ATOM 1327 O O . GLU B 2 52 ? -19.258 49.499 28.958 1.00 47.52 52 GLU B O 1
ATOM 1333 N N . MET B 2 53 ? -20.402 48.484 30.612 1.00 43.84 53 MET B N 1
ATOM 1334 C CA . MET B 2 53 ? -19.493 47.346 30.717 1.00 41.50 53 MET B CA 1
ATOM 1335 C C . MET B 2 53 ? -19.583 46.487 29.467 1.00 37.21 53 MET B C 1
ATOM 1336 O O . MET B 2 53 ? -18.574 46.022 28.942 1.00 38.19 53 MET B O 1
ATOM 1341 N N . VAL B 2 54 ? -20.805 46.275 28.996 1.00 35.19 54 VAL B N 1
ATOM 1342 C CA . VAL B 2 54 ? -21.028 45.488 27.796 1.00 34.45 54 VAL B CA 1
ATOM 1343 C C . VAL B 2 54 ? -20.499 46.222 26.566 1.00 36.88 54 VAL B C 1
ATOM 1344 O O . VAL B 2 54 ? -19.864 45.619 25.704 1.00 36.88 54 VAL B O 1
ATOM 1348 N N . LYS B 2 55 ? -20.739 47.527 26.495 1.00 39.59 55 LYS B N 1
ATOM 1349 C CA . LYS B 2 55 ? -20.320 48.304 25.333 1.00 41.88 55 LYS B CA 1
ATOM 1350 C C . LYS B 2 55 ? -18.801 48.447 25.255 1.00 41.78 55 LYS B C 1
ATOM 1351 O O . LYS B 2 55 ? -18.217 48.368 24.173 1.00 40.14 55 LYS B O 1
ATOM 1357 N N . ASP B 2 56 ? -18.166 48.653 26.405 1.00 43.49 56 ASP B N 1
ATOM 1358 C CA . ASP B 2 56 ? -16.714 48.784 26.466 1.00 43.80 56 ASP B CA 1
ATOM 1359 C C . ASP B 2 56 ? -16.032 47.477 26.067 1.00 41.86 56 ASP B C 1
ATOM 1360 O O . ASP B 2 56 ? -15.011 47.482 25.380 1.00 42.62 56 ASP B O 1
ATOM 1365 N N . ALA B 2 57 ? -16.609 46.361 26.500 1.00 39.96 57 ALA B N 1
ATOM 1366 C CA . ALA B 2 57 ? -16.112 45.041 26.133 1.00 37.14 57 ALA B CA 1
ATOM 1367 C C . ALA B 2 57 ? -16.265 44.799 24.636 1.00 35.12 57 ALA B C 1
ATOM 1368 O O . ALA B 2 57 ? -15.382 44.231 23.997 1.00 34.78 57 ALA B O 1
ATOM 1370 N N . LEU B 2 58 ? -17.394 45.237 24.086 1.00 34.96 58 LEU B N 1
ATOM 1371 C CA . LEU B 2 58 ? -17.669 45.096 22.659 1.00 34.00 58 LEU B CA 1
ATOM 1372 C C . LEU B 2 58 ? -16.696 45.908 21.818 1.00 35.10 58 LEU B C 1
ATOM 1373 O O . LEU B 2 58 ? -16.321 45.500 20.718 1.00 34.87 58 LEU B O 1
ATOM 1378 N N . SER B 2 59 ? -16.293 47.061 22.339 1.00 35.83 59 SER B N 1
ATOM 1379 C CA . SER B 2 59 ? -15.400 47.951 21.614 1.00 37.23 59 SER B CA 1
ATOM 1380 C C . SER B 2 59 ? -14.012 47.336 21.445 1.00 35.64 59 SER B C 1
ATOM 1381 O O . SER B 2 59 ? -13.256 47.730 20.558 1.00 34.46 59 SER B O 1
ATOM 1384 N N . HIS B 2 60 ? -13.687 46.368 22.297 1.00 41.17 60 HIS B N 1
ATOM 1385 C CA . HIS B 2 60 ? -12.392 45.700 22.233 1.00 39.17 60 HIS B CA 1
ATOM 1386 C C . HIS B 2 60 ? -12.451 44.406 21.436 1.00 35.90 60 HIS B C 1
ATOM 1387 O O . HIS B 2 60 ? -11.457 43.689 21.329 1.00 34.60 60 HIS B O 1
ATOM 1394 N N . SER B 2 61 ? -13.618 44.111 20.876 1.00 35.57 61 SER B N 1
ATOM 1395 C CA . SER B 2 61 ? -13.797 42.895 20.098 1.00 32.97 61 SER B CA 1
ATOM 1396 C C . SER B 2 61 ? -13.107 43.003 18.748 1.00 30.74 61 SER B C 1
ATOM 1397 O O . SER B 2 61 ? -13.086 44.069 18.131 1.00 30.05 61 SER B O 1
ATOM 1400 N N . ARG B 2 62 ? -12.543 41.889 18.296 1.00 29.51 62 ARG B N 1
ATOM 1401 C CA . ARG B 2 62 ? -11.839 41.849 17.024 1.00 28.66 62 ARG B CA 1
ATOM 1402 C C . ARG B 2 62 ? -12.583 41.025 15.981 1.00 26.05 62 ARG B C 1
ATOM 1403 O O . ARG B 2 62 ? -13.150 39.978 16.285 1.00 24.94 62 ARG B O 1
ATOM 1411 N N . PHE B 2 63 ? -12.575 41.521 14.749 1.00 28.54 63 PHE B N 1
ATOM 1412 C CA . PHE B 2 63 ? -13.130 40.810 13.608 1.00 29.18 63 PHE B CA 1
ATOM 1413 C C . PHE B 2 63 ? -11.986 40.087 12.905 1.00 29.20 63 PHE B C 1
ATOM 1414 O O . PHE B 2 63 ? -11.302 40.662 12.061 1.00 31.10 63 PHE B O 1
ATOM 1422 N N . VAL B 2 64 ? -11.780 38.825 13.264 1.00 28.72 64 VAL B N 1
ATOM 1423 C CA . VAL B 2 64 ? -10.505 38.170 13.003 1.00 29.94 64 VAL B CA 1
ATOM 1424 C C . VAL B 2 64 ? -10.654 36.702 12.584 1.00 30.65 64 VAL B C 1
ATOM 1425 O O . VAL B 2 64 ? -11.561 36.004 13.035 1.00 32.16 64 VAL B O 1
ATOM 1429 N N . LEU B 2 65 ? -9.768 36.256 11.696 1.00 30.17 65 LEU B N 1
ATOM 1430 C CA . LEU B 2 65 ? -9.686 34.858 11.273 1.00 27.51 65 LEU B CA 1
ATOM 1431 C C . LEU B 2 65 ? -8.331 34.263 11.669 1.00 26.30 65 LEU B C 1
ATOM 1432 O O . LEU B 2 65 ? -7.404 35.008 11.979 1.00 25.39 65 LEU B O 1
ATOM 1437 N N . PRO B 2 66 ? -8.212 32.920 11.675 1.00 26.72 66 PRO B N 1
ATOM 1438 C CA . PRO B 2 66 ? -6.930 32.310 12.058 1.00 26.20 66 PRO B CA 1
ATOM 1439 C C . PRO B 2 66 ? -5.765 32.742 11.172 1.00 28.73 66 PRO B C 1
ATOM 1440 O O . PRO B 2 66 ? -4.692 33.081 11.674 1.00 27.84 66 PRO B O 1
ATOM 1444 N N . ALA B 2 67 ? -5.991 32.729 9.863 1.00 29.73 67 ALA B N 1
ATOM 1445 C CA . ALA B 2 67 ? -4.957 33.046 8.889 1.00 29.70 67 ALA B CA 1
ATOM 1446 C C . ALA B 2 67 ? -5.621 33.419 7.568 1.00 30.74 67 ALA B C 1
ATOM 1447 O O . ALA B 2 67 ? -6.806 33.145 7.379 1.00 30.71 67 ALA B O 1
ATOM 1449 N N . PRO B 2 68 ? -4.871 34.068 6.658 1.00 32.56 68 PRO B N 1
ATOM 1450 C CA . PRO B 2 68 ? -5.407 34.376 5.327 1.00 32.86 68 PRO B CA 1
ATOM 1451 C C . PRO B 2 68 ? -5.860 33.137 4.556 1.00 34.58 68 PRO B C 1
ATOM 1452 O O . PRO B 2 68 ? -5.190 32.106 4.586 1.00 37.25 68 PRO B O 1
ATOM 1456 N N . ARG B 2 69 ? -6.997 33.251 3.876 1.00 34.87 69 ARG B N 1
ATOM 1457 C CA . ARG B 2 69 ? -7.508 32.188 3.021 1.00 34.30 69 ARG B CA 1
ATOM 1458 C C . ARG B 2 69 ? -7.570 32.679 1.583 1.00 33.90 69 ARG B C 1
ATOM 1459 O O . ARG B 2 69 ? -8.055 33.779 1.317 1.00 33.26 69 ARG B O 1
ATOM 1467 N N . THR B 2 70 ? -7.080 31.865 0.656 1.00 35.31 70 THR B N 1
ATOM 1468 C CA . THR B 2 70 ? -7.062 32.252 -0.749 1.00 36.11 70 THR B CA 1
ATOM 1469 C C . THR B 2 70 ? -8.055 31.440 -1.568 1.00 34.68 70 THR B C 1
ATOM 1470 O O . THR B 2 70 ? -8.450 31.848 -2.657 1.00 34.89 70 THR B O 1
ATOM 1474 N N . ASP B 2 71 ? -8.461 30.293 -1.033 1.00 34.73 71 ASP B N 1
ATOM 1475 C CA . ASP B 2 71 ? -9.314 29.360 -1.762 1.00 37.31 71 ASP B CA 1
ATOM 1476 C C . ASP B 2 71 ? -10.783 29.766 -1.722 1.00 36.61 71 ASP B C 1
ATOM 1477 O O . ASP B 2 71 ? -11.631 29.118 -2.337 1.00 37.84 71 ASP B O 1
ATOM 1482 N N . ILE B 2 72 ? -11.074 30.838 -0.993 1.00 35.17 72 ILE B N 1
ATOM 1483 C CA . ILE B 2 72 ? -12.444 31.306 -0.798 1.00 33.57 72 ILE B CA 1
ATOM 1484 C C . ILE B 2 72 ? -12.529 32.824 -0.811 1.00 32.13 72 ILE B C 1
ATOM 1485 O O . ILE B 2 72 ? -11.516 33.511 -0.916 1.00 32.84 72 ILE B O 1
ATOM 1490 N N . TRP B 2 73 ? -13.748 33.337 -0.688 1.00 32.98 73 TRP B N 1
ATOM 1491 C CA . TRP B 2 73 ? -13.962 34.755 -0.435 1.00 34.64 73 TRP B CA 1
ATOM 1492 C C . TRP B 2 73 ? -13.789 35.031 1.049 1.00 35.35 73 TRP B C 1
ATOM 1493 O O . TRP B 2 73 ? -14.291 34.283 1.889 1.00 35.70 73 TRP B O 1
ATOM 1504 N N . ILE B 2 74 ? -13.075 36.101 1.376 1.00 35.27 74 ILE B N 1
ATOM 1505 C CA . ILE B 2 74 ? -12.974 36.527 2.763 1.00 37.17 74 ILE B CA 1
ATOM 1506 C C . ILE B 2 74 ? -13.268 38.017 2.872 1.00 36.37 74 ILE B C 1
ATOM 1507 O O . ILE B 2 74 ? -12.989 38.783 1.950 1.00 37.64 74 ILE B O 1
ATOM 1512 N N . HIS B 2 75 ? -13.844 38.415 4.001 1.00 34.86 75 HIS B N 1
ATOM 1513 C CA . HIS B 2 75 ? -14.180 39.810 4.246 1.00 35.56 75 HIS B CA 1
ATOM 1514 C C . HIS B 2 75 ? -12.931 40.691 4.205 1.00 35.18 75 HIS B C 1
ATOM 1515 O O . HIS B 2 75 ? -11.910 40.358 4.808 1.00 34.57 75 HIS B O 1
ATOM 1522 N N . PRO B 2 76 ? -13.004 41.815 3.477 1.00 34.67 76 PRO B N 1
ATOM 1523 C CA . PRO B 2 76 ? -11.869 42.734 3.337 1.00 35.96 76 PRO B CA 1
ATOM 1524 C C . PRO B 2 76 ? -11.488 43.453 4.632 1.00 38.35 76 PRO B C 1
ATOM 1525 O O . PRO B 2 76 ? -10.423 44.063 4.699 1.00 40.07 76 PRO B O 1
ATOM 1529 N N . GLU B 2 77 ? -12.342 43.380 5.644 1.00 39.69 77 GLU B N 1
ATOM 1530 C CA . GLU B 2 77 ? -12.095 44.091 6.893 1.00 42.96 77 GLU B CA 1
ATOM 1531 C C . GLU B 2 77 ? -11.456 43.197 7.951 1.00 41.43 77 GLU B C 1
ATOM 1532 O O . GLU B 2 77 ? -10.977 43.683 8.978 1.00 42.36 77 GLU B O 1
ATOM 1538 N N . VAL B 2 78 ? -11.454 41.892 7.701 1.00 38.43 78 VAL B N 1
ATOM 1539 C CA . VAL B 2 78 ? -11.065 40.928 8.723 1.00 35.60 78 VAL B CA 1
ATOM 1540 C C . VAL B 2 78 ? -9.558 40.971 8.988 1.00 35.27 78 VAL B C 1
ATOM 1541 O O . VAL B 2 78 ? -8.760 41.214 8.081 1.00 36.11 78 VAL B O 1
ATOM 1545 N N . THR B 2 79 ? -9.178 40.773 10.248 1.00 34.05 79 THR B N 1
ATOM 1546 C CA . THR B 2 79 ? -7.770 40.692 10.619 1.00 32.29 79 THR B CA 1
ATOM 1547 C C . THR B 2 79 ? -7.404 39.233 10.879 1.00 31.63 79 THR B C 1
ATOM 1548 O O . THR B 2 79 ? -8.246 38.345 10.735 1.00 29.69 79 THR B O 1
ATOM 1552 N N . PHE B 2 80 ? -6.153 38.980 11.252 1.00 32.17 80 PHE B N 1
ATOM 1553 C CA . PHE B 2 80 ? -5.697 37.607 11.440 1.00 30.84 80 PHE B CA 1
ATOM 1554 C C . PHE B 2 80 ? -4.898 37.421 12.725 1.00 33.14 80 PHE B C 1
ATOM 1555 O O . PHE B 2 80 ? -4.071 38.259 13.086 1.00 35.20 80 PHE B O 1
ATOM 1563 N N . ASP B 2 81 ? -5.155 36.309 13.407 1.00 32.06 81 ASP B N 1
ATOM 1564 C CA . ASP B 2 81 ? -4.483 35.991 14.661 1.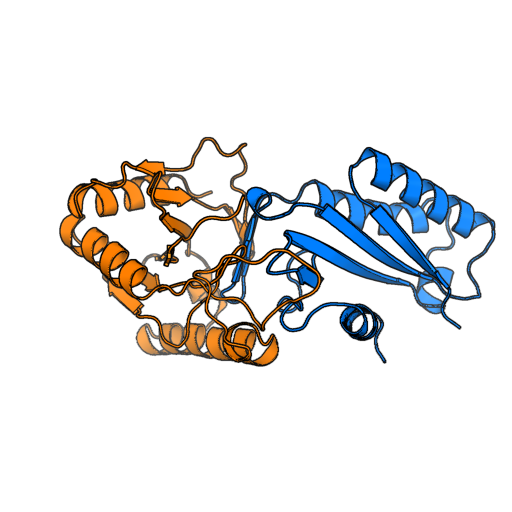00 32.25 81 ASP B CA 1
ATOM 1565 C C . ASP B 2 81 ? -4.520 34.486 14.890 1.00 31.96 81 ASP B C 1
ATOM 1566 O O . ASP B 2 81 ? -5.545 33.937 15.291 1.00 31.18 81 ASP B O 1
ATOM 1571 N N . LEU B 2 82 ? -3.396 33.823 14.646 1.00 32.20 82 LEU B N 1
ATOM 1572 C CA . LEU B 2 82 ? -3.339 32.370 14.736 1.00 32.07 82 LEU B CA 1
ATOM 1573 C C . LEU B 2 82 ? -3.402 31.861 16.176 1.00 33.52 82 LEU B C 1
ATOM 1574 O O . LEU B 2 82 ? -3.986 30.811 16.443 1.00 36.15 82 LEU B O 1
ATOM 1579 N N . ASP B 2 83 ? -2.796 32.605 17.095 1.00 31.81 83 ASP B N 1
ATOM 1580 C CA . ASP B 2 83 ? -2.721 32.197 18.497 1.00 32.99 83 ASP B CA 1
ATOM 1581 C C . ASP B 2 83 ? -4.067 32.268 19.214 1.00 32.97 83 ASP B C 1
ATOM 1582 O O . ASP B 2 83 ? -4.299 31.543 20.186 1.00 34.68 83 ASP B O 1
ATOM 1587 N N . LEU B 2 84 ? -4.935 33.167 18.760 1.00 29.65 84 LEU B N 1
ATOM 1588 C CA . LEU B 2 84 ? -6.283 33.253 19.300 1.00 27.82 84 LEU B CA 1
ATOM 1589 C C . LEU B 2 84 ? -7.023 31.943 19.060 1.00 27.37 84 LEU B C 1
ATOM 1590 O O . LEU B 2 84 ? -7.616 31.368 19.976 1.00 25.62 84 LEU B O 1
ATOM 1595 N N . TYR B 2 85 ? -6.955 31.468 17.820 1.00 28.03 85 TYR B N 1
ATOM 1596 C CA . TYR B 2 85 ? -7.695 30.289 17.387 1.00 26.68 85 TYR B CA 1
ATOM 1597 C C . TYR B 2 85 ? -7.021 28.963 17.746 1.00 27.89 85 TYR B C 1
ATOM 1598 O O . TYR B 2 85 ? -7.651 27.907 17.652 1.00 26.61 85 TYR B O 1
ATOM 1607 N N . ASP B 2 86 ? -5.752 29.016 18.153 1.00 27.94 86 ASP B N 1
ATOM 1608 C CA . ASP B 2 86 ? -5.001 27.808 18.506 1.00 27.40 86 ASP B CA 1
ATOM 1609 C C . ASP B 2 86 ? -5.659 27.051 19.658 1.00 28.60 86 ASP B C 1
ATOM 1610 O O . ASP B 2 86 ? -5.931 27.626 20.709 1.00 30.66 86 ASP B O 1
ATOM 1615 N N . SER B 2 87 ? -5.899 25.758 19.453 1.00 30.26 87 SER B N 1
ATOM 1616 C CA . SER B 2 87 ? -6.697 24.954 20.378 1.00 32.93 87 SER B CA 1
ATOM 1617 C C . SER B 2 87 ? -6.055 24.786 21.750 1.00 35.12 87 SER B C 1
ATOM 1618 O O . SER B 2 87 ? -6.754 24.675 22.758 1.00 37.56 87 SER B O 1
ATOM 1621 N N . ARG B 2 88 ? -4.728 24.757 21.788 1.00 35.76 88 ARG B N 1
ATOM 1622 C CA . ARG B 2 88 ? -4.021 24.623 23.051 1.00 36.12 88 ARG B CA 1
ATOM 1623 C C . ARG B 2 88 ? -4.067 25.931 23.830 1.00 34.35 88 ARG B C 1
ATOM 1624 O O . ARG B 2 88 ? -4.410 25.941 25.010 1.00 33.96 88 ARG B O 1
ATOM 1632 N N . ARG B 2 89 ? -3.741 27.033 23.161 1.00 34.99 89 ARG B N 1
ATOM 1633 C CA . ARG B 2 89 ? -3.791 28.351 23.786 1.00 35.92 89 ARG B CA 1
ATOM 1634 C C . ARG B 2 89 ? -5.201 28.682 24.246 1.00 34.12 89 ARG B C 1
ATOM 1635 O O . ARG B 2 89 ? -5.397 29.289 25.300 1.00 36.34 89 ARG B O 1
ATOM 1643 N N . THR B 2 90 ? -6.176 28.277 23.441 1.00 30.32 90 THR B N 1
ATOM 1644 C CA . THR B 2 90 ? -7.582 28.480 23.761 1.00 27.77 90 THR B CA 1
ATOM 1645 C C . THR B 2 90 ? -7.948 27.859 25.106 1.00 29.88 90 THR B C 1
ATOM 1646 O O . THR B 2 90 ? -8.498 28.529 25.979 1.00 32.15 90 THR B O 1
ATOM 1650 N N . VAL B 2 91 ? -7.628 26.580 25.268 1.00 30.17 91 VAL B N 1
ATOM 1651 C CA . VAL B 2 91 ? -7.938 25.859 26.496 1.00 31.98 91 VAL B CA 1
ATOM 1652 C C . VAL B 2 91 ? -7.165 26.424 27.685 1.00 36.73 91 VAL B C 1
ATOM 1653 O O . VAL B 2 91 ? -7.703 26.544 28.784 1.00 40.15 91 VAL B O 1
ATOM 1657 N N . GLU B 2 92 ? -5.909 26.793 27.458 1.00 40.44 92 GLU B N 1
ATOM 1658 C CA . GLU B 2 92 ? -5.053 27.273 28.540 1.00 43.86 92 GLU B CA 1
ATOM 1659 C C . GLU B 2 92 ? -5.479 28.634 29.091 1.00 38.16 92 GLU B C 1
ATOM 1660 O O . GLU B 2 92 ? -5.434 28.855 30.302 1.00 35.38 92 GLU B O 1
ATOM 1666 N N . ARG B 2 93 ? -5.888 29.541 28.208 1.00 35.66 93 ARG B N 1
ATOM 1667 C CA . ARG B 2 93 ? -6.323 30.866 28.643 1.00 32.73 93 ARG B CA 1
ATOM 1668 C C . ARG B 2 93 ? -7.696 30.773 29.288 1.00 31.91 93 ARG B C 1
ATOM 1669 O O . ARG B 2 93 ? -8.072 31.621 30.093 1.00 31.42 93 ARG B O 1
ATOM 1677 N N . TYR B 2 94 ? -8.440 29.734 28.928 1.00 33.24 94 TYR B N 1
ATOM 1678 C CA . TYR B 2 94 ? -9.696 29.432 29.595 1.00 32.53 94 TYR B CA 1
ATOM 1679 C C . TYR B 2 94 ? -9.420 28.962 31.018 1.00 34.82 94 TYR B C 1
ATOM 1680 O O . TYR B 2 94 ? -10.095 29.374 31.959 1.00 36.33 94 TYR B O 1
ATOM 1689 N N . ASP B 2 95 ? -8.416 28.103 31.167 1.00 36.28 95 ASP B N 1
ATOM 1690 C CA . ASP B 2 95 ? -8.040 27.582 32.476 1.00 38.72 95 ASP B CA 1
ATOM 1691 C C . ASP B 2 95 ? -7.541 28.695 33.388 1.00 40.00 95 ASP B C 1
ATOM 1692 O O . ASP B 2 95 ? -7.744 28.652 34.602 1.00 42.20 95 ASP B O 1
ATOM 1697 N N . GLU B 2 96 ? -6.888 29.691 32.800 1.00 40.03 96 GLU B N 1
ATOM 1698 C CA . GLU B 2 96 ? -6.453 30.862 33.552 1.00 39.67 96 GLU B CA 1
ATOM 1699 C C . GLU B 2 96 ? -7.636 31.759 33.887 1.00 36.26 96 GLU B C 1
ATOM 1700 O O . GLU B 2 96 ? -7.692 32.359 34.960 1.00 37.72 96 GLU B O 1
ATOM 1706 N N . TRP B 2 97 ? -8.580 31.845 32.958 1.00 32.78 97 TRP B N 1
ATOM 1707 C CA . TRP B 2 97 ? -9.805 32.593 33.186 1.00 32.03 97 TRP B CA 1
ATOM 1708 C C . TRP B 2 97 ? -10.568 31.993 34.358 1.00 36.45 97 TRP B C 1
ATOM 1709 O O . TRP B 2 97 ? -11.066 32.714 35.223 1.00 37.68 97 TRP B O 1
ATOM 1720 N N . VAL B 2 98 ? -10.641 30.665 34.381 1.00 38.27 98 VAL B N 1
ATOM 1721 C CA . VAL B 2 98 ? -11.320 29.940 35.447 1.00 39.11 98 VAL B CA 1
ATOM 1722 C C . VAL B 2 98 ? -10.583 30.096 36.771 1.00 43.80 98 VAL B C 1
ATOM 1723 O O . VAL B 2 98 ? -11.198 30.371 37.802 1.00 48.40 98 VAL B O 1
ATOM 1727 N N . LYS B 2 99 ? -9.264 29.925 36.732 1.00 43.89 99 LYS B N 1
ATOM 1728 C CA . LYS B 2 99 ? -8.444 29.973 37.937 1.00 46.69 99 LYS B CA 1
ATOM 1729 C C . LYS B 2 99 ? -8.521 31.333 38.625 1.00 46.50 99 LYS B C 1
ATOM 1730 O O . LYS B 2 99 ? -8.635 31.405 39.847 1.00 48.56 99 LYS B O 1
ATOM 1736 N N . LYS B 2 100 ? -8.469 32.404 37.838 1.00 44.99 100 LYS B N 1
ATOM 1737 C CA . LYS B 2 100 ? -8.524 33.759 38.384 1.00 45.20 100 LYS B CA 1
ATOM 1738 C C . LYS B 2 100 ? -9.821 34.030 39.144 1.00 47.00 100 LYS B C 1
ATOM 1739 O O . LYS B 2 100 ? -9.836 34.804 40.099 1.00 48.34 100 LYS B O 1
ATOM 1745 N N . LEU B 2 101 ? -10.907 33.393 38.718 1.00 47.11 101 LEU B N 1
ATOM 1746 C CA . LEU B 2 101 ? -12.205 33.593 39.350 1.00 48.75 101 LEU B CA 1
ATOM 1747 C C . LEU B 2 101 ? -12.325 32.803 40.653 1.00 53.37 101 LEU B C 1
ATOM 1748 O O . LEU B 2 101 ? -12.908 33.283 41.627 1.00 55.09 101 LEU B O 1
ATOM 1753 N N . MET B 2 102 ? -11.775 31.593 40.668 1.00 54.65 102 MET B N 1
ATOM 1754 C CA . MET B 2 102 ? -11.798 30.769 41.872 1.00 56.52 102 MET B CA 1
ATOM 1755 C C . MET B 2 102 ? -10.933 31.383 42.962 1.00 57.67 102 MET B C 1
ATOM 1756 O O . MET B 2 102 ? -11.292 31.355 44.135 1.00 60.55 102 MET B O 1
ATOM 1761 N N . VAL B 2 103 ? -9.793 31.938 42.567 1.00 57.17 103 VAL B N 1
ATOM 1762 C CA . VAL B 2 103 ? -8.874 32.555 43.515 1.00 59.82 103 VAL B CA 1
ATOM 1763 C C . VAL B 2 103 ? -9.437 33.872 44.042 1.00 61.30 103 VAL B C 1
ATOM 1764 O O . VAL B 2 103 ? -9.349 34.166 45.235 1.00 64.27 103 VAL B O 1
ATOM 1768 N N . HIS B 2 104 ? -10.023 34.654 43.143 1.00 60.24 104 HIS B N 1
ATOM 1769 C CA . HIS B 2 104 ? -10.597 35.946 43.500 1.00 62.57 104 HIS B CA 1
ATOM 1770 C C . HIS B 2 104 ? -11.763 35.788 44.472 1.00 64.17 104 HIS B C 1
ATOM 1771 O O . HIS B 2 104 ? -11.896 36.558 45.424 1.00 65.36 104 HIS B O 1
ATOM 1778 N N . TYR B 2 105 ? -12.598 34.781 44.235 1.00 63.59 105 TYR B N 1
ATOM 1779 C CA . TYR B 2 105 ? -13.801 34.587 45.036 1.00 63.79 105 TYR B CA 1
ATOM 1780 C C . TYR B 2 105 ? -13.677 33.425 46.022 1.00 66.04 105 TYR B C 1
ATOM 1781 O O . TYR B 2 105 ? -14.650 33.062 46.684 1.00 67.98 105 TYR B O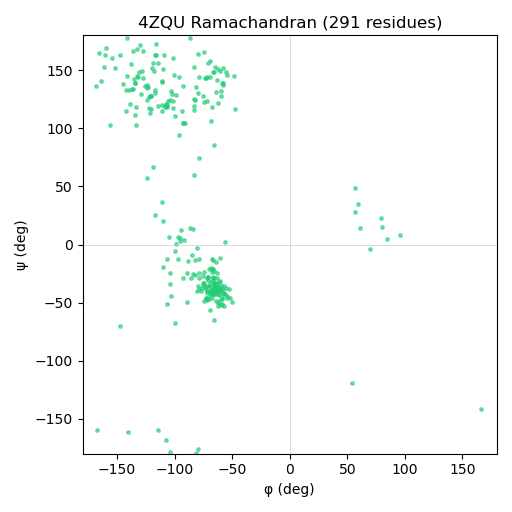 1
ATOM 1790 N N . GLY B 2 106 ? -12.480 32.853 46.115 1.00 67.67 106 GLY B N 1
ATOM 1791 C CA . GLY B 2 106 ? -12.194 31.808 47.084 1.00 69.93 106 GLY B CA 1
ATOM 1792 C C . GLY B 2 106 ? -13.099 30.593 46.989 1.00 70.28 106 GLY B C 1
ATOM 1793 O O . GLY B 2 106 ? -13.635 30.134 47.998 1.00 72.99 106 GLY B O 1
ATOM 1794 N N . TYR B 2 107 ? -13.268 30.067 45.780 1.00 67.63 107 TYR B N 1
ATOM 1795 C CA . TYR B 2 107 ? -14.144 28.919 45.574 1.00 67.77 107 TYR B CA 1
ATOM 1796 C C . TYR B 2 107 ? -13.499 27.609 46.022 1.00 71.20 107 TYR B C 1
ATOM 1797 O O . TYR B 2 107 ? -14.171 26.757 46.605 1.00 74.73 107 TYR B O 1
ATOM 1806 N N . LYS B 2 108 ? -12.206 27.458 45.735 1.00 70.56 108 LYS B N 1
ATOM 1807 C CA . LYS B 2 108 ? -11.433 26.261 46.084 1.00 71.69 108 LYS B CA 1
ATOM 1808 C C . LYS B 2 108 ? -11.982 25.000 45.420 1.00 71.17 108 LYS B C 1
ATOM 1809 O O . LYS B 2 108 ? -11.625 23.883 45.799 1.00 72.46 108 LYS B O 1
ATOM 1811 N N . THR B 2 109 ? -12.848 25.191 44.429 1.00 68.87 109 THR B N 1
ATOM 1812 C CA . THR B 2 109 ? -13.432 24.091 43.669 1.00 66.60 109 THR B CA 1
ATOM 1813 C C . THR B 2 109 ? -14.161 24.601 42.430 1.00 64.19 109 THR B C 1
ATOM 1814 O O . THR B 2 109 ? -14.884 25.599 42.478 1.00 64.34 109 THR B O 1
ATOM 1818 N N . LYS B 2 110 ? -13.951 23.913 41.314 1.00 61.73 110 LYS B N 1
ATOM 1819 C CA . LYS B 2 110 ? -14.526 24.322 40.042 1.00 58.54 110 LYS B CA 1
ATOM 1820 C C . LYS B 2 110 ? -16.024 24.091 40.014 1.00 59.20 110 LYS B C 1
ATOM 1821 O O . LYS B 2 110 ? -16.758 24.822 39.354 1.00 58.69 110 LYS B O 1
ATOM 1827 N N . ARG B 2 111 ? -16.477 23.075 40.739 1.00 60.64 111 ARG B N 1
ATOM 1828 C CA . ARG B 2 111 ? -17.881 22.694 40.686 1.00 60.44 111 ARG B CA 1
ATOM 1829 C C . ARG B 2 111 ? -18.798 23.704 41.370 1.00 59.93 111 ARG B C 1
ATOM 1830 O O . ARG B 2 111 ? -19.957 23.829 40.989 1.00 60.76 111 ARG B O 1
ATOM 1838 N N . ALA B 2 112 ? -18.285 24.430 42.361 1.00 58.86 112 ALA B N 1
ATOM 1839 C CA . ALA B 2 112 ? -19.085 25.451 43.037 1.00 59.91 112 ALA B CA 1
ATOM 1840 C C . ALA B 2 112 ? -19.059 26.762 42.258 1.00 57.33 112 ALA B C 1
ATOM 1841 O O . ALA B 2 112 ? -19.978 27.574 42.368 1.00 57.69 112 ALA B O 1
ATOM 1843 N N . LEU B 2 113 ? -18.001 26.964 41.478 1.00 54.51 113 LEU B N 1
ATOM 1844 C CA . LEU B 2 113 ? -17.894 28.131 40.604 1.00 50.51 113 LEU B CA 1
ATOM 1845 C C . LEU B 2 113 ? -19.000 28.134 39.553 1.00 50.63 113 LEU B C 1
ATOM 1846 O O . LEU B 2 113 ? -19.730 29.114 39.404 1.00 50.37 113 LEU B O 1
ATOM 1851 N N . PHE B 2 114 ? -19.123 27.021 38.839 1.00 51.85 114 PHE B N 1
ATOM 1852 C CA . PHE B 2 114 ? -20.042 26.924 37.714 1.00 54.07 114 PHE B CA 1
ATOM 1853 C C . PHE B 2 114 ? -21.441 26.470 38.114 1.00 57.01 114 PHE B C 1
ATOM 1854 O O . PHE B 2 114 ? -22.375 26.593 37.325 1.00 57.39 114 PHE B O 1
ATOM 1862 N N . LYS B 2 115 ? -21.579 25.953 39.332 1.00 59.43 115 LYS B N 1
ATOM 1863 C CA . LYS B 2 115 ? -22.834 25.354 39.790 1.00 61.99 115 LYS B CA 1
ATOM 1864 C C . LYS B 2 115 ? -24.050 26.242 39.550 1.00 64.74 115 LYS B C 1
ATOM 1865 O O . LYS B 2 115 ? -25.063 25.790 39.015 1.00 65.91 115 LYS B O 1
ATOM 1871 N N . ASP B 2 116 ? -23.951 27.506 39.945 1.00 65.69 116 ASP B N 1
ATOM 1872 C CA . ASP B 2 116 ? -25.080 28.416 39.809 1.00 67.14 116 ASP B CA 1
ATOM 1873 C C . ASP B 2 116 ? -24.809 29.485 38.758 1.00 61.76 116 ASP B C 1
ATOM 1874 O O . ASP B 2 116 ? -25.235 30.630 38.899 1.00 63.32 116 ASP B O 1
ATOM 1879 N N . MET B 2 117 ? -24.124 29.097 37.687 1.00 56.13 117 MET B N 1
ATOM 1880 C CA . MET B 2 117 ? -23.696 30.058 36.680 1.00 51.32 117 MET B CA 1
ATOM 1881 C C . MET B 2 117 ? -24.514 29.989 35.392 1.00 49.52 117 MET B C 1
ATOM 1882 O O . MET B 2 117 ? -24.607 28.940 34.755 1.00 49.99 117 MET B O 1
ATOM 1887 N N . LYS B 2 118 ? -25.098 31.123 35.016 1.00 47.71 118 LYS B N 1
ATOM 1888 C CA . LYS B 2 118 ? -25.800 31.253 33.745 1.00 46.06 118 LYS B CA 1
ATOM 1889 C C . LYS B 2 118 ? -24.910 31.973 32.736 1.00 43.58 118 LYS B C 1
ATOM 1890 O O . LYS B 2 118 ? -23.959 32.656 33.119 1.00 43.25 118 LYS B O 1
ATOM 1892 N N . SER B 2 119 ? -25.216 31.826 31.450 1.00 42.82 119 SER B N 1
ATOM 1893 C CA . SER B 2 119 ? -24.402 32.446 30.407 1.00 39.04 119 SER B CA 1
ATOM 1894 C C . SER B 2 119 ? -25.241 33.088 29.308 1.00 39.17 119 SER B C 1
ATOM 1895 O O . SER B 2 119 ? -26.190 32.488 28.805 1.00 38.87 119 SER B O 1
ATOM 1898 N N . CYS B 2 120 ? -24.873 34.312 28.935 1.00 39.05 120 CYS B N 1
ATOM 1899 C CA . CYS B 2 120 ? -25.536 35.025 27.847 1.00 37.16 120 CYS B CA 1
ATOM 1900 C C . CYS B 2 120 ? -24.535 35.460 26.777 1.00 33.22 120 CYS B C 1
ATOM 1901 O O . CYS B 2 120 ? -23.464 35.980 27.088 1.00 29.33 120 CYS B O 1
ATOM 1904 N N . ASP B 2 121 ? -24.897 35.242 25.517 1.00 33.03 121 ASP B N 1
ATOM 1905 C CA . ASP B 2 121 ? -24.062 35.635 24.390 1.00 30.71 121 ASP B CA 1
ATOM 1906 C C . ASP B 2 121 ? -24.444 37.022 23.888 1.00 32.49 121 ASP B C 1
ATOM 1907 O O . ASP B 2 121 ? -25.623 37.332 23.757 1.00 34.24 121 ASP B O 1
ATOM 1912 N N . ILE B 2 122 ? -23.447 37.852 23.603 1.00 31.82 122 ILE B N 1
ATOM 1913 C CA . ILE B 2 122 ? -23.696 39.168 23.028 1.00 30.64 122 ILE B CA 1
ATOM 1914 C C . ILE B 2 122 ? -22.993 39.303 21.677 1.00 29.42 122 ILE B C 1
ATOM 1915 O O . ILE B 2 122 ? -21.800 39.030 21.559 1.00 28.74 122 ILE B O 1
ATOM 1920 N N . CYS B 2 123 ? -23.750 39.704 20.659 1.00 31.12 123 CYS B N 1
ATOM 1921 C CA . CYS B 2 123 ? -23.203 39.988 19.337 1.00 29.94 123 CYS B CA 1
ATOM 1922 C C . CYS B 2 123 ? -23.757 41.320 18.835 1.00 30.24 123 CYS B C 1
ATOM 1923 O O . CYS B 2 123 ? -24.903 41.660 19.113 1.00 31.21 123 CYS B O 1
ATOM 1926 N N . CYS B 2 124 ? -22.946 42.076 18.105 1.00 28.75 124 CYS B N 1
ATOM 1927 C CA . CYS B 2 124 ? -23.375 43.382 17.620 1.00 28.73 124 CYS B CA 1
ATOM 1928 C C . CYS B 2 124 ? -22.857 43.651 16.215 1.00 29.66 124 CYS B C 1
ATOM 1929 O O . CYS B 2 124 ? -21.688 43.433 15.924 1.00 29.15 124 CYS B O 1
ATOM 1932 N N . ASN B 2 125 ? -23.738 44.117 15.341 1.00 31.81 125 ASN B N 1
ATOM 1933 C CA . ASN B 2 125 ? -23.319 44.577 14.027 1.00 35.18 125 ASN B CA 1
ATOM 1934 C C . ASN B 2 125 ? -24.089 45.830 13.630 1.00 37.82 125 ASN B C 1
ATOM 1935 O O . ASN B 2 125 ? -24.669 46.506 14.481 1.00 37.34 125 ASN B O 1
ATOM 1940 N N . HIS B 2 126 ? -24.093 46.135 12.338 1.00 39.89 126 HIS B N 1
ATOM 1941 C CA . HIS B 2 126 ? -24.779 47.318 11.836 1.00 40.95 126 HIS B CA 1
ATOM 1942 C C . HIS B 2 126 ? -26.287 47.199 12.018 1.00 41.42 126 HIS B C 1
ATOM 1943 O O . HIS B 2 126 ? -26.996 48.203 12.069 1.00 41.99 126 HIS B O 1
ATOM 1950 N N . ASP B 2 127 ? -26.767 45.964 12.130 1.00 41.69 127 ASP B N 1
ATOM 1951 C CA . ASP B 2 127 ? -28.197 45.685 12.102 1.00 40.41 127 ASP B CA 1
ATOM 1952 C C . ASP B 2 127 ? -28.857 45.729 13.477 1.00 38.30 127 ASP B C 1
ATOM 1953 O O . ASP B 2 127 ? -29.890 46.377 13.649 1.00 38.95 127 ASP B O 1
ATOM 1958 N N . ALA B 2 128 ? -28.270 45.039 14.451 1.00 36.72 128 ALA B N 1
ATOM 1959 C CA . ALA B 2 128 ? -28.859 44.966 15.786 1.00 35.71 128 ALA B CA 1
ATOM 1960 C C . ALA B 2 128 ? -27.879 44.444 16.831 1.00 36.21 128 ALA B C 1
ATOM 1961 O O . ALA B 2 128 ? -26.835 43.884 16.499 1.00 36.00 128 ALA B O 1
ATOM 1963 N N . ILE B 2 129 ? -28.233 44.636 18.098 1.00 35.67 129 ILE B N 1
ATOM 1964 C CA . ILE B 2 129 ? -27.515 44.025 19.210 1.00 33.64 129 ILE B CA 1
ATOM 1965 C C . ILE B 2 129 ? -28.295 42.814 19.713 1.00 34.67 129 ILE B C 1
ATOM 1966 O O . ILE B 2 129 ? -29.426 42.945 20.179 1.00 34.75 129 ILE B O 1
ATOM 1971 N N . THR B 2 130 ? -27.694 41.634 19.613 1.00 35.39 130 THR B N 1
ATOM 1972 C CA . THR B 2 130 ? -28.381 40.407 19.995 1.00 35.42 130 THR B CA 1
ATOM 1973 C C . THR B 2 130 ? -27.838 39.826 21.298 1.00 34.53 130 THR B C 1
ATOM 1974 O O . THR B 2 130 ? -26.652 39.508 21.405 1.00 32.95 130 THR B O 1
ATOM 1978 N N . ILE B 2 131 ? -28.719 39.693 22.283 1.00 34.82 131 ILE B N 1
ATOM 1979 C CA . ILE B 2 131 ? -28.370 39.080 23.557 1.00 34.19 131 ILE B CA 1
ATOM 1980 C C . ILE B 2 131 ? -29.088 37.739 23.675 1.00 35.52 131 ILE B C 1
ATOM 1981 O O . ILE B 2 131 ? -30.320 37.684 23.726 1.00 38.07 131 ILE B O 1
ATOM 1986 N N . SER B 2 132 ? -28.312 36.660 23.709 1.00 33.40 132 SER B N 1
ATOM 1987 C CA . SER B 2 132 ? -28.866 35.315 23.609 1.00 34.26 132 SER B CA 1
ATOM 1988 C C . SER B 2 132 ? -28.672 34.507 24.888 1.00 34.15 132 SER B C 1
ATOM 1989 O O . SER B 2 132 ? -27.544 34.268 25.312 1.00 31.93 132 SER B O 1
ATOM 1992 N N . PRO B 2 133 ? -29.782 34.075 25.505 1.00 37.36 133 PRO B N 1
ATOM 1993 C CA . PRO B 2 133 ? -29.707 33.228 26.698 1.00 39.94 133 PRO B CA 1
ATOM 1994 C C . PRO B 2 133 ? -29.309 31.793 26.349 1.00 42.36 133 PRO B C 1
ATOM 1995 O O . PRO B 2 133 ? -29.338 31.409 25.178 1.00 41.29 133 PRO B O 1
ATOM 1999 N N . THR B 2 134 ? -28.933 31.014 27.359 1.00 44.93 134 THR B N 1
ATOM 2000 C CA . THR B 2 134 ? -28.524 29.630 27.145 1.00 44.08 134 THR B CA 1
ATOM 2001 C C . THR B 2 134 ? -29.193 28.685 28.134 1.00 47.31 134 THR B C 1
ATOM 2002 O O . THR B 2 134 ? -29.803 29.119 29.111 1.00 48.42 134 THR B O 1
ATOM 2006 N N . ARG B 2 135 ? -29.076 27.388 27.870 1.00 50.41 135 ARG B N 1
ATOM 2007 C CA . ARG B 2 135 ? -29.445 26.375 28.850 1.00 53.18 135 ARG B CA 1
ATOM 2008 C C . ARG B 2 135 ? -28.171 25.755 29.408 1.00 52.17 135 ARG B C 1
ATOM 2009 O O . ARG B 2 135 ? -27.379 25.1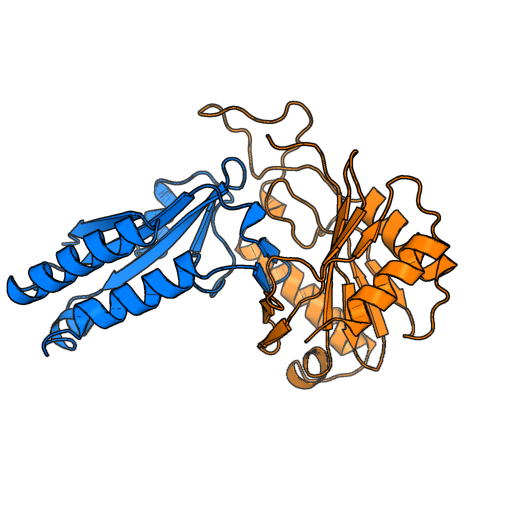71 28.668 1.00 50.95 135 ARG B O 1
ATOM 2017 N N . HIS B 2 136 ? -27.970 25.898 30.713 1.00 52.56 136 HIS B N 1
ATOM 2018 C CA . HIS B 2 136 ? -26.787 25.359 31.370 1.00 51.15 136 HIS B CA 1
ATOM 2019 C C . HIS B 2 136 ? -26.797 23.834 31.325 1.00 52.29 136 HIS B C 1
ATOM 2020 O O . HIS B 2 136 ? -27.245 23.179 32.265 1.00 55.20 136 HIS B O 1
ATOM 2027 N N . GLU B 2 137 ? -26.299 23.278 30.225 1.00 50.07 137 GLU B N 1
ATOM 2028 C CA . GLU B 2 137 ? -26.335 21.837 29.996 1.00 51.04 137 GLU B CA 1
ATOM 2029 C C . GLU B 2 137 ? -25.470 21.075 30.993 1.00 51.67 137 GLU B C 1
ATOM 2030 O O . GLU B 2 137 ? -25.974 20.287 31.794 1.00 53.35 137 GLU B O 1
ATOM 2036 N N . LYS B 2 138 ? -24.164 21.309 30.932 1.00 49.25 138 LYS B N 1
ATOM 2037 C CA . LYS B 2 138 ? -23.232 20.742 31.898 1.00 48.06 138 LYS B CA 1
ATOM 2038 C C . LYS B 2 138 ? -22.596 21.890 32.668 1.00 47.21 138 LYS B C 1
ATOM 2039 O O . LYS B 2 138 ? -22.804 23.049 32.318 1.00 45.76 138 LYS B O 1
ATOM 2045 N N . LEU B 2 139 ? -21.831 21.573 33.708 1.00 47.99 139 LEU B N 1
ATOM 2046 C CA . LEU B 2 139 ? -21.226 22.600 34.554 1.00 47.11 139 LEU B CA 1
ATOM 2047 C C . LEU B 2 139 ? -20.450 23.628 33.737 1.00 44.57 139 LEU B C 1
ATOM 2048 O O . LEU B 2 139 ? -20.591 24.831 33.941 1.00 40.14 139 LEU B O 1
ATOM 2053 N N . GLU B 2 140 ? -19.647 23.147 32.796 1.00 44.24 140 GLU B N 1
ATOM 2054 C CA . GLU B 2 140 ? -18.848 24.037 31.968 1.00 44.31 140 GLU B CA 1
ATOM 2055 C C . GLU B 2 140 ? -19.332 24.069 30.522 1.00 42.23 140 GLU B C 1
ATOM 2056 O O . GLU B 2 140 ? -18.585 24.451 29.622 1.00 40.06 140 GLU B O 1
ATOM 2062 N N . VAL B 2 141 ? -20.581 23.665 30.302 1.00 42.30 141 VAL B N 1
ATOM 2063 C CA . VAL B 2 141 ? -21.152 23.656 28.958 1.00 38.93 141 VAL B CA 1
ATOM 2064 C C . VAL B 2 141 ? -22.549 24.273 28.921 1.00 38.84 141 VAL B C 1
ATOM 2065 O O . VAL B 2 141 ? -23.472 23.780 29.567 1.00 40.11 141 VAL B O 1
ATOM 2069 N N . TRP B 2 142 ? -22.694 25.354 28.160 1.00 37.84 142 TRP B N 1
ATOM 2070 C CA . TRP B 2 142 ? -24.000 25.965 27.926 1.00 38.02 142 TRP B CA 1
ATOM 2071 C C . TRP B 2 142 ? -24.439 25.721 26.486 1.00 37.00 142 TRP B C 1
ATOM 2072 O O . TRP B 2 142 ? -23.622 25.379 25.632 1.00 35.92 142 TRP B O 1
ATOM 2083 N N . GLY B 2 143 ? -25.728 25.895 26.214 1.00 37.26 143 GLY B N 1
ATOM 2084 C CA . GLY B 2 143 ? -26.248 25.614 24.890 1.00 36.82 143 GLY B CA 1
ATOM 2085 C C . GLY B 2 143 ? -27.645 26.135 24.623 1.00 39.15 143 GLY B C 1
ATOM 2086 O O . GLY B 2 143 ? -28.116 27.046 25.301 1.00 38.96 143 GLY B O 1
ATOM 2087 N N . GLY B 2 144 ? -28.304 25.550 23.625 1.00 53.35 144 GLY B N 1
ATOM 2088 C CA . GLY B 2 144 ? -29.625 25.982 23.201 1.00 55.50 144 GLY B CA 1
ATOM 2089 C C . GLY B 2 144 ? -30.684 25.913 24.285 1.00 57.52 144 GLY B C 1
ATOM 2090 O O . GLY B 2 144 ? -30.748 24.952 25.051 1.00 60.33 144 GLY B O 1
ATOM 2091 N N . THR B 2 145 ? -31.533 26.935 24.326 1.00 56.92 145 THR B N 1
ATOM 2092 C CA . THR B 2 145 ? -32.528 27.101 25.390 1.00 58.54 145 THR B CA 1
ATOM 2093 C C . THR B 2 145 ? -33.767 26.165 25.469 1.00 75.73 145 THR B C 1
ATOM 2094 O O . THR B 2 145 ? -34.275 25.965 26.573 1.00 76.55 145 THR B O 1
ATOM 2098 N N . GLY B 2 146 ? -34.290 25.605 24.372 1.00 77.09 146 GLY B N 1
ATOM 2099 C CA . GLY B 2 146 ? -33.852 25.818 23.007 1.00 76.22 146 GLY B CA 1
ATOM 2100 C C . GLY B 2 146 ? -35.021 26.079 22.083 1.00 79.49 146 GLY B C 1
ATOM 2101 O O . GLY B 2 146 ? -35.751 25.165 21.700 1.00 82.01 146 GLY B O 1
ATOM 2102 N N . LEU B 2 147 ? -35.201 27.345 21.732 1.00 77.72 147 LEU B N 1
ATOM 2103 C CA . LEU B 2 147 ? -36.262 27.752 20.827 1.00 77.38 147 LEU B CA 1
ATOM 2104 C C . LEU B 2 147 ? -35.598 28.120 19.506 1.00 80.48 147 LEU B C 1
ATOM 2105 O O . LEU B 2 147 ? -34.413 27.841 19.319 1.00 80.39 147 LEU B O 1
ATOM 2110 N N . LYS B 2 148 ? -36.327 28.742 18.588 1.00 84.67 148 LYS B N 1
ATOM 2111 C CA . LYS B 2 148 ? -35.787 28.873 17.235 1.00 86.94 148 LYS B CA 1
ATOM 2112 C C . LYS B 2 148 ? -35.679 30.284 16.635 1.00 86.68 148 LYS B C 1
ATOM 2113 O O . LYS B 2 148 ? -36.255 30.525 15.573 1.00 90.51 148 LYS B O 1
ATOM 2115 N N . GLY B 2 149 ? -34.966 31.220 17.266 1.00 79.18 149 GLY B N 1
ATOM 2116 C CA . GLY B 2 149 ? -34.465 31.143 18.628 1.00 75.28 149 GLY B CA 1
ATOM 2117 C C . GLY B 2 149 ? -35.130 32.311 19.328 1.00 73.08 149 GLY B C 1
ATOM 2118 O O . GLY B 2 149 ? -34.483 33.274 19.740 1.00 67.40 149 GLY B O 1
ATOM 2119 N N . SER B 2 150 ? -36.449 32.201 19.452 1.00 73.96 150 SER B N 1
ATOM 2120 C CA . SER B 2 150 ? -37.342 33.317 19.753 1.00 72.93 150 SER B CA 1
ATOM 2121 C C . SER B 2 150 ? -37.100 34.042 21.073 1.00 68.72 150 SER B C 1
ATOM 2122 O O . SER B 2 150 ? -37.677 35.106 21.309 1.00 67.78 150 SER B O 1
ATOM 2125 N N . ASP B 2 151 ? -36.270 33.474 21.939 1.00 66.11 151 ASP B N 1
ATOM 2126 C CA . ASP B 2 151 ? -36.115 34.033 23.274 1.00 62.46 151 ASP B CA 1
ATOM 2127 C C . ASP B 2 151 ? -34.929 34.987 23.383 1.00 56.80 151 ASP B C 1
ATOM 2128 O O . ASP B 2 151 ? -34.615 35.463 24.472 1.00 54.64 151 ASP B O 1
ATOM 2133 N N . ASN B 2 152 ? -34.275 35.269 22.261 1.00 54.84 152 ASN B N 1
ATOM 2134 C CA . ASN B 2 152 ? -33.176 36.228 22.258 1.00 50.15 152 ASN B CA 1
ATOM 2135 C C . ASN B 2 152 ? -33.667 37.647 22.495 1.00 48.82 152 ASN B C 1
ATOM 2136 O O . ASN B 2 152 ? -34.745 38.030 22.038 1.00 52.18 152 ASN B O 1
ATOM 2141 N N . VAL B 2 153 ? -32.870 38.424 23.219 1.00 39.07 153 VAL B N 1
ATOM 2142 C CA . VAL B 2 153 ? -33.158 39.836 23.403 1.00 37.90 153 VAL B CA 1
ATOM 2143 C C . VAL B 2 153 ? -32.467 40.638 22.311 1.00 36.16 153 VAL B C 1
ATOM 2144 O O . VAL B 2 153 ? -31.254 40.830 22.341 1.00 35.31 153 VAL B O 1
ATOM 2148 N N . ILE B 2 154 ? -33.246 41.095 21.338 1.00 36.64 154 ILE B N 1
ATOM 2149 C CA . ILE B 2 154 ? -32.706 41.863 20.227 1.00 34.89 154 ILE B CA 1
ATOM 2150 C C . ILE B 2 154 ? -32.974 43.349 20.431 1.00 35.10 154 ILE B C 1
ATOM 2151 O O . ILE B 2 154 ? -34.122 43.766 20.592 1.00 37.36 154 ILE B O 1
ATOM 2156 N N . LEU B 2 155 ? -31.909 44.142 20.425 1.00 33.92 155 LEU B N 1
ATOM 2157 C CA . LEU B 2 155 ? -32.019 45.574 20.668 1.00 36.07 155 LEU B CA 1
ATOM 2158 C C . LEU B 2 155 ? -31.533 46.379 19.473 1.00 37.93 155 LEU B C 1
ATOM 2159 O O . LEU B 2 155 ? -30.741 45.893 18.665 1.00 36.35 155 LEU B O 1
ATOM 2164 N N . SER B 2 156 ? -32.016 47.612 19.368 1.00 40.71 156 SER B N 1
ATOM 2165 C CA . SER B 2 156 ? -31.577 48.525 18.323 1.00 42.37 156 SER B CA 1
ATOM 2166 C C . SER B 2 156 ? -30.100 48.863 18.507 1.00 43.45 156 SER B C 1
ATOM 2167 O O . SER B 2 156 ? -29.586 48.827 19.624 1.00 41.77 156 SER B O 1
ATOM 2170 N N . VAL B 2 157 ? -29.417 49.185 17.412 1.00 46.64 157 VAL B N 1
ATOM 2171 C CA . VAL B 2 157 ? -28.006 49.557 17.485 1.00 48.65 157 VAL B CA 1
ATOM 2172 C C . VAL B 2 157 ? -27.807 50.896 18.194 1.00 48.19 157 VAL B C 1
ATOM 2173 O O . VAL B 2 157 ? -26.713 51.191 18.675 1.00 47.68 157 VAL B O 1
ATOM 2177 N N . ASP B 2 158 ? -28.866 51.699 18.259 1.00 48.84 158 ASP B N 1
ATOM 2178 C CA . ASP B 2 158 ? -28.804 53.010 18.901 1.00 49.82 158 ASP B CA 1
ATOM 2179 C C . ASP B 2 158 ? -29.262 52.951 20.352 1.00 47.87 158 ASP B C 1
ATOM 2180 O O . ASP B 2 158 ? -29.499 53.986 20.973 1.00 49.70 158 ASP B O 1
ATOM 2185 N N . SER B 2 159 ? -29.392 51.739 20.881 1.00 45.28 159 SER B N 1
ATOM 2186 C CA . SER B 2 159 ? -29.806 51.543 22.266 1.00 42.49 159 SER B CA 1
ATOM 2187 C C . SER B 2 159 ? -28.856 52.248 23.222 1.00 40.78 159 SER B C 1
ATOM 2188 O O . SER B 2 159 ? -27.642 52.194 23.048 1.00 42.43 159 SER B O 1
ATOM 2191 N N . SER B 2 160 ? -29.413 52.914 24.226 1.00 40.54 160 SER B N 1
ATOM 2192 C CA . SER B 2 160 ? -28.603 53.532 25.267 1.00 40.22 160 SER B CA 1
ATOM 2193 C C . SER B 2 160 ? -27.958 52.449 26.130 1.00 41.50 160 SER B C 1
ATOM 2194 O O . SER B 2 160 ? -28.439 51.316 26.160 1.00 41.50 160 SER B O 1
ATOM 2197 N N . PRO B 2 161 ? -26.854 52.787 26.818 1.00 42.71 161 PRO B N 1
ATOM 2198 C CA . PRO B 2 161 ? -26.208 51.867 27.762 1.00 42.30 161 PRO B CA 1
ATOM 2199 C C . PRO B 2 161 ? -27.172 51.296 28.802 1.00 41.52 161 PRO B C 1
ATOM 2200 O O . PRO B 2 161 ? -27.062 50.124 29.162 1.00 40.41 161 PRO B O 1
ATOM 2204 N N . THR B 2 162 ? -28.102 52.121 29.272 1.00 41.60 162 THR B N 1
ATOM 2205 C CA . THR B 2 162 ? -29.096 51.682 30.241 1.00 40.83 162 THR B CA 1
ATOM 2206 C C . THR B 2 162 ? -30.032 50.651 29.618 1.00 39.94 162 THR B C 1
ATOM 2207 O O . THR B 2 162 ? -30.374 49.651 30.249 1.00 40.42 162 THR B O 1
ATOM 2211 N N . GLU B 2 163 ? -30.434 50.900 28.374 1.00 38.41 163 GLU B N 1
ATOM 2212 C CA . GLU B 2 163 ? -31.281 49.971 27.633 1.00 37.41 163 GLU B CA 1
ATOM 2213 C C . GLU B 2 163 ? -30.563 48.649 27.379 1.00 36.90 163 GLU B C 1
ATOM 2214 O O . GLU B 2 163 ? -31.182 47.584 27.372 1.00 38.50 163 GLU B O 1
ATOM 2220 N N . ILE B 2 164 ? -29.252 48.724 27.177 1.00 36.36 164 ILE B N 1
ATOM 2221 C CA . ILE B 2 164 ? -28.447 47.536 26.922 1.00 35.27 164 ILE B CA 1
ATOM 2222 C C . ILE B 2 164 ? -28.284 46.695 28.189 1.00 35.10 164 ILE B C 1
ATOM 2223 O O . ILE B 2 164 ? -28.479 45.478 28.164 1.00 34.10 164 ILE B O 1
ATOM 2228 N N . GLY B 2 165 ? -27.938 47.348 29.295 1.00 34.76 165 GLY B N 1
ATOM 2229 C CA . GLY B 2 165 ? -27.835 46.670 30.575 1.00 34.72 165 GLY B CA 1
ATOM 2230 C C . GLY B 2 165 ? -29.159 46.051 30.981 1.00 38.23 165 GLY B C 1
ATOM 2231 O O . GLY B 2 165 ? -29.198 44.952 31.535 1.00 39.56 165 GLY B O 1
ATOM 2232 N N . ALA B 2 166 ? -30.249 46.760 30.696 1.00 39.99 166 ALA B N 1
ATOM 2233 C CA . ALA B 2 166 ? -31.591 46.280 31.007 1.00 41.29 166 ALA B CA 1
ATOM 2234 C C . ALA B 2 166 ? -31.951 45.055 30.171 1.00 41.22 166 ALA B C 1
ATOM 2235 O O . ALA B 2 166 ? -32.554 44.105 30.672 1.00 42.95 166 ALA B O 1
ATOM 2237 N N . GLY B 2 167 ? -31.581 45.086 28.895 1.00 39.39 167 GLY B N 1
ATOM 2238 C CA . GLY B 2 167 ? -31.832 43.969 28.006 1.00 39.59 167 GLY B CA 1
ATOM 2239 C C . GLY B 2 167 ? -31.059 42.733 28.419 1.00 39.71 167 GLY B C 1
ATOM 2240 O O . GLY B 2 167 ? -31.530 41.607 28.258 1.00 40.24 167 GLY B O 1
ATOM 2241 N N . LEU B 2 168 ? -29.865 42.949 28.960 1.00 39.38 168 LEU B N 1
ATOM 2242 C CA . LEU B 2 168 ? -29.020 41.853 29.413 1.00 39.47 168 LEU B CA 1
ATOM 2243 C C . LEU B 2 168 ? -29.669 41.108 30.572 1.00 42.96 168 LEU B C 1
ATOM 2244 O O . LEU B 2 168 ? -29.654 39.879 30.616 1.00 46.10 168 LEU B O 1
ATOM 2249 N N . ARG B 2 169 ? -30.246 41.857 31.505 1.00 43.42 169 ARG B N 1
ATOM 2250 C CA . ARG B 2 169 ? -30.913 41.251 32.650 1.00 46.28 169 ARG B CA 1
ATOM 2251 C C . ARG B 2 169 ? -32.164 40.497 32.218 1.00 45.68 169 ARG B C 1
ATOM 2252 O O . ARG B 2 169 ? -32.533 39.490 32.822 1.00 46.84 169 ARG B O 1
ATOM 2260 N N . LEU B 2 170 ? -32.806 40.986 31.162 1.00 43.99 170 LEU B N 1
ATOM 2261 C CA . LEU B 2 170 ? -33.963 40.311 30.595 1.00 43.40 170 LEU B CA 1
ATOM 2262 C C . LEU B 2 170 ? -33.554 38.960 30.024 1.00 43.36 170 LEU B C 1
ATOM 2263 O O . LEU B 2 170 ? -34.296 37.985 30.119 1.00 44.94 170 LEU B O 1
ATOM 2268 N N . ALA B 2 171 ? -32.365 38.907 29.437 1.00 43.42 171 ALA B N 1
ATOM 2269 C CA . ALA B 2 171 ? -31.857 37.665 28.872 1.00 43.06 171 ALA B CA 1
ATOM 2270 C C . ALA B 2 171 ? -31.389 36.720 29.973 1.00 46.01 171 ALA B C 1
ATOM 2271 O O . ALA B 2 171 ? -31.510 35.502 29.846 1.00 46.32 171 ALA B O 1
ATOM 2273 N N . LEU B 2 172 ? -30.859 37.290 31.053 1.00 47.03 172 LEU B N 1
ATOM 2274 C CA . LEU B 2 172 ? -30.399 36.500 32.191 1.00 48.93 172 LEU B CA 1
ATOM 2275 C C . LEU B 2 172 ? -31.562 35.813 32.899 1.00 53.25 172 LEU B C 1
ATOM 2276 O O . LEU B 2 172 ? -31.395 34.752 33.499 1.00 56.15 172 LEU B O 1
ATOM 2281 N N . SER B 2 173 ? -32.741 36.421 32.824 1.00 54.88 173 SER B N 1
ATOM 2282 C CA . SER B 2 173 ? -33.936 35.844 33.430 1.00 56.43 173 SER B CA 1
ATOM 2283 C C . SER B 2 173 ? -34.595 34.829 32.497 1.00 54.91 173 SER B C 1
ATOM 2284 O O . SER B 2 173 ? -35.514 34.115 32.895 1.00 57.51 173 SER B O 1
ATOM 2287 N N . ARG B 2 174 ? -34.119 34.769 31.257 1.00 51.36 174 ARG B N 1
ATOM 2288 C CA . ARG B 2 174 ? -34.665 33.842 30.272 1.00 51.87 174 ARG B CA 1
ATOM 2289 C C . ARG B 2 174 ? -33.815 32.582 30.143 1.00 52.37 174 ARG B C 1
ATOM 2290 O O . ARG B 2 174 ? -34.128 31.693 29.351 1.00 52.44 174 ARG B O 1
ATOM 2298 N N . CYS B 2 175 ? -32.740 32.508 30.923 1.00 52.98 175 CYS B N 1
ATOM 2299 C CA . CYS B 2 175 ? -31.844 31.357 30.885 1.00 53.15 175 CYS B CA 1
ATOM 2300 C C . CYS B 2 175 ? -32.489 30.132 31.529 1.00 56.56 175 CYS B C 1
ATOM 2301 O O . CYS B 2 175 ? -33.206 30.251 32.523 1.00 61.18 175 CYS B O 1
ATOM 2304 N N . LYS B 2 176 ? -32.231 28.957 30.960 1.00 55.10 176 LYS B N 1
ATOM 2305 C CA . LYS B 2 176 ? -32.810 27.716 31.467 1.00 56.01 176 LYS B CA 1
ATOM 2306 C C . LYS B 2 176 ? -31.735 26.763 31.980 1.00 55.47 176 LYS B C 1
ATOM 2307 O O . LYS B 2 176 ? -30.631 27.185 32.327 1.00 53.65 176 LYS B O 1
#

Foldseek 3Di:
DDQLVVVCVPADPPQADPPPQPQFGGANQPQQATEGEEEDDPVNLVVLPDACSLLCVLLVSLCRQLVFAWTAPPNDIDGPVSHDAAEYEYEDEPPNDPSNVVSVVVSQVVSVVSRYHYHYDYDD/DWDDKWKWKWKDFQAWIKIAGWEETPDTAGDPQFDMDIGGPPDALLVLLVRNVRRRVRYFQEDQDDDDVDDDDPRYHHHNLCVDPVSRVVVVVVVQVVVCVVVVVVDLCVVQVGMWMWMWMDDQAWIKIAGWECPDSPDTHDLDDVNPQIQIGHPPDHSSRRSVSNVSRVVSHD

InterPro domains:
  IPR006914 VENN motif-containing domain [PF04829] (738-787)
  IPR025157 Hemagglutinin repeat [PF13332] (7-113)
  IPR025157 Hemagglutinin repeat [PF13332] (214-384)
  IPR033799 CdiA toxin, EC869-like [PF21111] (952-1074)
  IPR033799 CdiA toxin, EC869-like [cd13444] (942-1077)
  IPR048745 Toxin CdiA-like, helical domain [PF21483] (866-921)

Radius of gyration: 20.58 Å; Cα contacts (8 Å, |Δi|>4): 616; chains: 2; bounding box: 36×61×49 Å

Secondary structure (DSSP, 8-state):
--HHHHHHHTS-TT-BPPTT-TT--EE-TTT-EEEEEEE--HHHHHH--STTHHHHHHHHHHHHHHT--EEEETTEEEETTT-SEEEEEEEE-TT--HHHHHHHHHHHHHHHHTT-EEEEEE--/-----EEEEEEE-SS-EEEEEEEESSSEEE-TTS-EEEE-TT--HHHHHHHHHHHHHT--BEESS--SSS---TT-EE-HHHH-HHHHHHHHHHHHHHHHHHHT--SHHHHHHT-EEEEEEE-SS-EEEEE-EEEETTEEE--SSSSTT-EEE-TT--HHHHHHHHHHHHTT--